Protein AF-A0A448UT52-F1 (afdb_monomer_lite)

InterPro domains:
  IPR000551 MerR-type HTH domain [PF13411] (2-45)
  IPR000551 MerR-type HTH domain [PS50937] (1-45)
  IPR009061 Putative DNA-binding domain superfamily [SSF46955] (3-49)
  IPR060509 Rv1828-like, C-terminal domain [PF28507] (78-192)

Sequence (196 aa):
MVHPKRTDTGYRKYSQTDIERLRYILTMQRDYYMPLKVIRQHLDDLEAGRAINSVPAPVSDEMLDQVLGSTNVAEGRTYSIRELEEYSGAPVELIRELIDFGLLDDEADAKYTEYDVLIARASAELMGHGIQPRHLRAFKSAADREISLVEIAVAPLASRRDAASQTQAQERADKIRKLCLQLHATLVESAMPTYN

Structure (mmCIF, N/CA/C/O backbone):
data_AF-A0A448UT52-F1
#
_entry.id   AF-A0A448UT52-F1
#
loop_
_atom_site.group_PDB
_atom_site.id
_atom_site.type_symbol
_atom_site.label_atom_id
_atom_site.label_alt_id
_atom_site.label_comp_id
_atom_site.label_asym_id
_atom_site.label_entity_id
_atom_site.label_seq_id
_atom_site.pdbx_PDB_ins_code
_atom_site.Cartn_x
_atom_site.Cartn_y
_atom_site.Cartn_z
_atom_site.occupancy
_atom_site.B_iso_or_equiv
_atom_site.auth_seq_id
_atom_site.auth_comp_id
_atom_site.auth_asym_id
_atom_site.auth_atom_id
_atom_site.pdbx_PDB_model_num
ATOM 1 N N . MET A 1 1 ? -3.157 13.928 -26.798 1.00 60.81 1 MET A N 1
ATOM 2 C CA . MET A 1 1 ? -4.623 14.180 -26.656 1.00 60.81 1 MET A CA 1
ATOM 3 C C . MET A 1 1 ? -5.262 14.132 -28.035 1.00 60.81 1 MET A C 1
ATOM 5 O O . MET A 1 1 ? -4.555 14.295 -29.018 1.00 60.81 1 MET A O 1
ATOM 9 N N . VAL A 1 2 ? -6.570 13.886 -28.127 1.00 75.56 2 VAL A N 1
ATOM 10 C CA . VAL A 1 2 ? -7.253 13.771 -29.426 1.00 75.56 2 VAL A CA 1
ATOM 11 C C . VAL A 1 2 ? -7.717 15.148 -29.898 1.00 75.56 2 VAL A C 1
ATOM 13 O O . VAL A 1 2 ? -8.422 15.846 -29.169 1.00 75.56 2 VAL A O 1
ATOM 16 N N . HIS A 1 3 ? -7.331 15.531 -31.115 1.00 74.31 3 HIS A N 1
ATOM 17 C CA . HIS A 1 3 ? -7.643 16.833 -31.709 1.00 74.31 3 HIS A CA 1
ATOM 18 C C . HIS A 1 3 ? -8.525 16.650 -32.959 1.00 74.31 3 HIS A C 1
ATOM 20 O O . HIS A 1 3 ? -8.017 16.686 -34.080 1.00 74.31 3 HIS A O 1
ATOM 26 N N . PRO A 1 4 ? -9.848 16.438 -32.799 1.00 81.00 4 PRO A N 1
ATOM 27 C CA . PRO A 1 4 ? -10.737 16.197 -33.932 1.00 81.00 4 PRO A CA 1
ATOM 28 C C . PRO A 1 4 ? -10.885 17.447 -34.807 1.00 81.00 4 PRO A C 1
ATOM 30 O O . PRO A 1 4 ? -11.000 18.568 -34.300 1.00 81.00 4 PRO A O 1
ATOM 33 N N . LYS A 1 5 ? -10.960 17.255 -36.130 1.00 78.19 5 LYS A N 1
ATOM 34 C CA . LYS A 1 5 ? -11.241 18.344 -37.081 1.00 78.19 5 LYS A CA 1
ATOM 35 C C . LYS A 1 5 ? -12.685 18.825 -36.923 1.00 78.19 5 LYS A C 1
ATOM 37 O O . LYS A 1 5 ? -13.574 18.041 -36.596 1.00 78.19 5 LYS A O 1
ATOM 42 N N . ARG A 1 6 ? -12.943 20.108 -37.180 1.00 81.00 6 ARG A N 1
ATOM 43 C CA . ARG A 1 6 ? -14.307 20.657 -37.230 1.00 81.00 6 ARG A CA 1
ATOM 44 C C . ARG A 1 6 ? -14.795 20.740 -38.674 1.00 81.00 6 ARG A C 1
ATOM 46 O O . ARG A 1 6 ? -14.015 21.033 -39.571 1.00 81.00 6 ARG A O 1
ATOM 53 N N . THR A 1 7 ? -16.072 20.443 -38.880 1.00 78.25 7 THR A N 1
ATOM 54 C CA . THR A 1 7 ? -16.780 20.717 -40.143 1.00 78.25 7 THR A CA 1
ATOM 55 C C . THR A 1 7 ? -17.167 22.195 -40.218 1.00 78.25 7 THR A C 1
ATOM 57 O O . THR A 1 7 ? -17.263 22.840 -39.173 1.00 78.25 7 THR A O 1
ATOM 60 N N . ASP A 1 8 ? -17.457 22.717 -41.413 1.00 69.50 8 ASP A N 1
ATOM 61 C CA . ASP A 1 8 ? -17.922 24.107 -41.604 1.00 69.50 8 ASP A CA 1
ATOM 62 C C . ASP A 1 8 ? -19.223 24.410 -40.830 1.00 69.50 8 ASP A C 1
ATOM 64 O O . ASP A 1 8 ? -19.503 25.546 -40.467 1.00 69.50 8 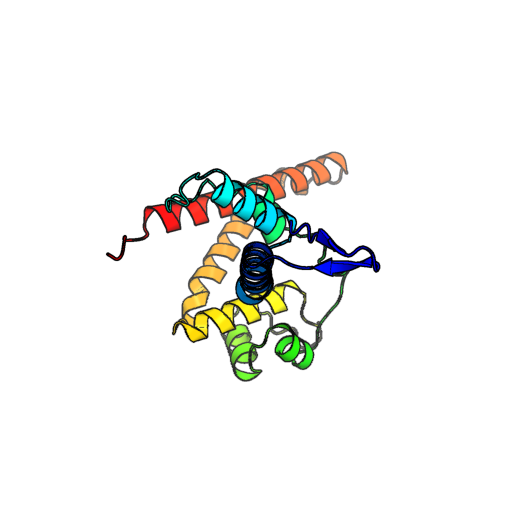ASP A O 1
ATOM 68 N N . THR A 1 9 ? -19.979 23.364 -40.483 1.00 70.88 9 THR A N 1
ATOM 69 C CA . THR A 1 9 ? -21.176 23.392 -39.625 1.00 70.88 9 THR A CA 1
ATOM 70 C C . THR A 1 9 ? -20.895 23.245 -38.119 1.00 70.88 9 THR A C 1
ATOM 72 O O . THR A 1 9 ? -21.822 23.172 -37.320 1.00 70.88 9 THR A O 1
ATOM 75 N N . GLY A 1 10 ? -19.629 23.160 -37.698 1.00 70.00 10 GLY A N 1
ATOM 76 C CA . GLY A 1 10 ? -19.211 23.162 -36.290 1.00 70.00 10 GLY A CA 1
ATOM 77 C C . GLY A 1 10 ? -19.103 21.796 -35.595 1.00 70.00 10 GLY A C 1
ATOM 78 O O . GLY A 1 10 ? -18.521 21.731 -34.507 1.00 70.00 10 GLY A O 1
ATOM 79 N N . TYR A 1 11 ? -19.571 20.699 -36.202 1.00 76.38 11 TYR A N 1
ATOM 80 C CA . TYR A 1 11 ? -19.471 19.343 -35.634 1.00 76.38 11 TYR A CA 1
ATOM 81 C C . TYR A 1 11 ? -18.027 18.817 -35.623 1.00 76.38 11 TYR A C 1
ATOM 83 O O . TYR A 1 11 ? -17.271 19.046 -36.572 1.00 76.38 11 TYR A O 1
ATOM 91 N N . ARG A 1 12 ? -17.659 18.081 -34.561 1.00 84.25 12 ARG A N 1
ATOM 92 C CA . ARG A 1 12 ? -16.367 17.380 -34.433 1.00 84.25 12 ARG A CA 1
ATOM 93 C C . ARG A 1 12 ? -16.374 16.117 -35.293 1.00 84.25 12 ARG A C 1
ATOM 95 O O . ARG A 1 12 ? -17.243 15.266 -35.133 1.00 84.25 12 ARG A O 1
ATOM 102 N N . LYS A 1 13 ? -15.388 15.987 -36.175 1.00 82.44 13 LYS A N 1
ATOM 103 C CA . LYS A 1 13 ? -15.158 14.822 -37.027 1.00 82.44 13 LYS A CA 1
ATOM 104 C C . LYS A 1 13 ? -13.882 14.127 -36.560 1.00 82.44 13 LYS A C 1
ATOM 106 O O . LYS A 1 13 ? -12.794 14.694 -36.656 1.00 82.44 13 LYS A O 1
ATOM 111 N N . TYR A 1 14 ? -14.040 12.919 -36.032 1.00 80.38 14 TYR A N 1
ATOM 112 C CA . TYR A 1 14 ? -12.938 12.075 -35.579 1.00 80.38 14 TYR A CA 1
ATOM 113 C C . TYR A 1 14 ? -12.397 11.263 -36.758 1.00 80.38 14 TYR A C 1
ATOM 115 O O . TYR A 1 14 ? -13.172 10.719 -37.546 1.00 80.38 14 TYR A O 1
ATOM 123 N N . SER A 1 15 ? -11.076 11.216 -36.903 1.00 84.31 15 SER A N 1
ATOM 124 C CA . SER A 1 15 ? -10.413 10.293 -37.826 1.00 84.31 15 SER A CA 1
ATOM 125 C C . SER A 1 15 ? -10.354 8.877 -37.240 1.00 84.31 15 SER A C 1
ATOM 127 O O . SER A 1 15 ? -10.592 8.676 -36.050 1.00 84.31 15 SER A O 1
ATOM 129 N N . GLN A 1 16 ? -10.007 7.885 -38.060 1.00 79.50 16 GLN A N 1
ATOM 130 C CA . GLN A 1 16 ? -9.845 6.505 -37.592 1.00 79.50 16 GLN A CA 1
ATOM 131 C C . GLN A 1 16 ? -8.778 6.399 -36.484 1.00 79.50 16 GLN A C 1
ATOM 133 O O . GLN A 1 16 ? -9.017 5.790 -35.444 1.00 79.50 16 GLN A O 1
ATOM 138 N N . THR A 1 17 ? -7.659 7.109 -36.644 1.00 80.44 17 THR A N 1
ATOM 139 C CA . THR A 1 17 ? -6.593 7.198 -35.636 1.00 80.44 17 THR A CA 1
ATOM 140 C C . THR A 1 17 ? -7.068 7.869 -34.342 1.00 80.44 17 THR A C 1
ATOM 142 O O . THR A 1 17 ? -6.655 7.485 -33.251 1.00 80.44 17 THR A O 1
ATOM 145 N N . ASP A 1 18 ? -7.970 8.853 -34.424 1.00 83.12 18 ASP A N 1
ATOM 146 C CA . ASP A 1 18 ? -8.555 9.485 -33.235 1.00 83.12 18 ASP A CA 1
ATOM 147 C C . ASP A 1 18 ? -9.440 8.514 -32.448 1.00 83.12 18 ASP A C 1
ATOM 149 O O . ASP A 1 18 ? -9.433 8.527 -31.217 1.00 83.12 18 ASP A O 1
ATOM 153 N N . ILE A 1 19 ? -10.190 7.662 -33.151 1.00 85.38 19 ILE A N 1
ATOM 154 C CA . ILE A 1 19 ? -11.041 6.634 -32.540 1.00 85.38 19 ILE A CA 1
ATOM 155 C C . ILE A 1 19 ? -10.181 5.570 -31.851 1.00 85.38 19 ILE A C 1
ATOM 157 O O . ILE A 1 19 ? -10.494 5.161 -30.734 1.00 85.38 19 ILE A O 1
ATOM 161 N N . GLU A 1 20 ? -9.087 5.145 -32.479 1.00 80.19 20 GLU A N 1
ATOM 162 C CA . GLU A 1 20 ? -8.139 4.187 -31.897 1.00 80.19 20 GLU A CA 1
ATOM 163 C C . GLU A 1 20 ? -7.469 4.750 -30.639 1.00 80.19 20 GLU A C 1
ATOM 165 O O . GLU A 1 20 ? -7.478 4.095 -29.595 1.00 80.19 20 GLU A O 1
ATOM 170 N N . ARG A 1 21 ? -7.011 6.010 -30.683 1.00 84.44 21 ARG A N 1
ATOM 171 C CA . ARG A 1 21 ? -6.500 6.716 -29.497 1.00 84.44 21 ARG A CA 1
ATOM 172 C C . ARG A 1 21 ? -7.553 6.819 -28.393 1.00 84.44 21 ARG A C 1
ATOM 174 O O . ARG A 1 21 ? -7.226 6.592 -27.234 1.00 84.44 21 ARG A O 1
ATOM 181 N N . LEU A 1 22 ? -8.811 7.134 -28.718 1.00 87.56 22 LEU A N 1
ATOM 182 C CA . LEU A 1 22 ? -9.894 7.194 -27.725 1.00 87.56 22 LEU A CA 1
ATOM 183 C C . LEU A 1 22 ? -10.164 5.833 -27.081 1.00 87.56 22 LEU A C 1
ATOM 185 O O . LEU A 1 22 ? -10.319 5.774 -25.865 1.00 87.56 22 LEU A O 1
ATOM 189 N N . ARG A 1 23 ? -10.192 4.744 -27.858 1.00 83.75 23 ARG A N 1
ATOM 190 C CA . ARG A 1 23 ? -10.351 3.391 -27.301 1.00 83.75 23 ARG A CA 1
ATOM 191 C C . ARG A 1 23 ? -9.205 3.040 -26.362 1.00 83.75 23 ARG A C 1
ATOM 193 O O . ARG A 1 23 ? -9.464 2.525 -25.279 1.00 83.75 23 ARG A O 1
ATOM 200 N N . TYR A 1 24 ? -7.970 3.363 -26.742 1.00 77.50 24 TYR A N 1
ATOM 201 C CA . TYR A 1 24 ? -6.803 3.150 -25.891 1.00 77.50 24 TYR A CA 1
ATOM 202 C C . TYR A 1 24 ? -6.897 3.950 -24.586 1.00 77.50 24 TYR A C 1
ATOM 204 O O . TYR A 1 24 ? -6.780 3.371 -23.511 1.00 77.50 24 TYR A O 1
ATOM 212 N N . ILE A 1 25 ? -7.204 5.253 -24.663 1.00 78.75 25 ILE A N 1
ATOM 213 C CA . ILE A 1 25 ? -7.382 6.114 -23.483 1.00 78.75 25 ILE A CA 1
ATOM 214 C C . ILE A 1 25 ? -8.453 5.537 -22.556 1.00 78.75 25 ILE A C 1
ATOM 216 O O . ILE A 1 25 ? -8.202 5.364 -21.370 1.00 78.75 25 ILE A O 1
ATOM 220 N N . LEU A 1 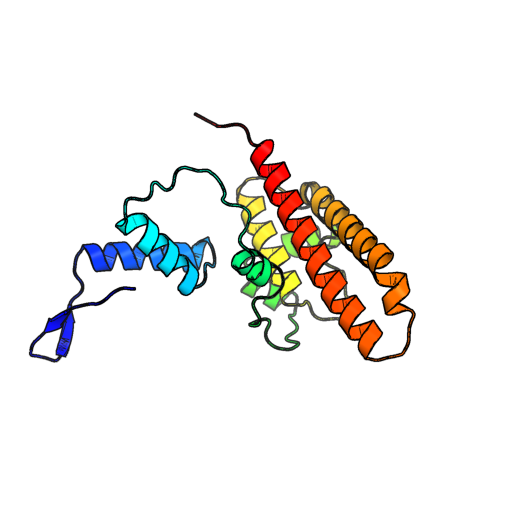26 ? -9.627 5.199 -23.091 1.00 81.75 26 LEU A N 1
ATOM 221 C CA . LEU A 1 26 ? -10.734 4.679 -22.289 1.00 81.75 26 LEU A CA 1
ATOM 222 C C . LEU A 1 26 ? -10.411 3.320 -21.658 1.00 81.75 26 LEU A C 1
ATOM 224 O O . LEU A 1 26 ? -10.828 3.074 -20.534 1.00 81.75 26 LEU A O 1
ATOM 228 N N . THR A 1 27 ? -9.638 2.471 -22.338 1.00 68.38 27 THR A N 1
ATOM 229 C CA . THR A 1 27 ? -9.158 1.192 -21.789 1.00 68.38 27 THR A CA 1
ATOM 230 C C . THR A 1 27 ? -8.177 1.437 -20.643 1.00 68.38 27 THR A C 1
ATOM 232 O O . THR A 1 27 ? -8.359 0.906 -19.557 1.00 68.38 27 THR A O 1
ATOM 235 N N . MET A 1 28 ? -7.193 2.322 -20.829 1.00 60.78 28 MET A N 1
ATOM 236 C CA . MET A 1 28 ? -6.226 2.680 -19.781 1.00 60.78 28 MET A CA 1
ATOM 237 C C . MET A 1 28 ? -6.881 3.352 -18.566 1.00 60.78 28 MET A C 1
ATOM 239 O O . MET A 1 28 ? -6.452 3.146 -17.436 1.00 60.78 28 MET A O 1
ATOM 243 N N . GLN A 1 29 ? -7.937 4.141 -18.770 1.00 66.38 29 GLN A N 1
ATOM 244 C CA . GLN A 1 29 ? -8.690 4.743 -17.667 1.00 66.38 29 GLN A CA 1
ATOM 245 C C . GLN A 1 29 ? -9.596 3.744 -16.945 1.00 66.38 29 GLN A C 1
ATOM 247 O O . GLN A 1 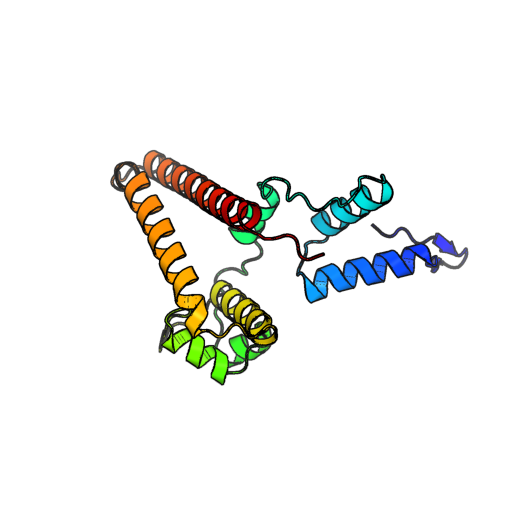29 ? -9.774 3.868 -15.739 1.00 66.38 29 GLN A O 1
ATOM 252 N N . ARG A 1 30 ? -10.197 2.796 -17.671 1.00 54.03 30 ARG A N 1
ATOM 253 C CA . ARG A 1 30 ? -11.150 1.828 -17.113 1.00 54.03 30 ARG A CA 1
ATOM 254 C C . ARG A 1 30 ? -10.452 0.657 -16.429 1.00 54.03 30 ARG A C 1
ATOM 256 O O . ARG A 1 30 ? -10.875 0.271 -15.351 1.00 54.03 30 ARG A O 1
ATOM 263 N N . ASP A 1 31 ? -9.411 0.127 -17.062 1.00 51.00 31 ASP A N 1
ATOM 264 C CA . ASP A 1 31 ? -8.786 -1.142 -16.676 1.00 51.00 31 ASP A CA 1
ATOM 265 C C . ASP A 1 31 ? -7.489 -0.920 -15.880 1.00 51.00 31 ASP A C 1
ATOM 267 O O . ASP A 1 31 ? -7.051 -1.805 -15.160 1.00 51.00 31 ASP A O 1
ATOM 271 N N . TYR A 1 32 ? -6.878 0.266 -15.991 1.00 49.34 32 TYR A N 1
ATOM 272 C CA . TYR A 1 32 ? -5.603 0.593 -15.335 1.00 49.34 32 TYR A CA 1
ATOM 273 C C . TYR A 1 32 ? -5.659 1.887 -14.512 1.00 49.34 32 TYR A C 1
ATOM 275 O O . TYR A 1 32 ? -4.636 2.327 -13.990 1.00 49.34 32 TYR A O 1
ATOM 283 N N . TYR A 1 33 ? -6.835 2.527 -14.426 1.00 47.03 33 TYR A N 1
ATOM 284 C CA . TYR A 1 33 ? -7.094 3.762 -13.669 1.00 47.03 33 TYR A CA 1
ATOM 285 C C . TYR A 1 33 ? -6.056 4.875 -13.885 1.00 47.03 33 TYR A C 1
ATOM 287 O O . TYR A 1 33 ? -5.793 5.704 -13.013 1.00 47.03 33 TYR A O 1
ATOM 295 N N . MET A 1 34 ? -5.477 4.920 -15.087 1.00 48.41 34 MET A N 1
ATOM 296 C CA . MET A 1 34 ? -4.354 5.792 -15.392 1.00 48.41 34 MET A CA 1
ATOM 297 C C . MET A 1 34 ? -4.824 7.253 -15.567 1.00 48.41 34 MET A C 1
ATOM 299 O O . MET A 1 34 ? -5.747 7.521 -16.348 1.00 48.41 34 MET A O 1
ATOM 303 N N . PRO A 1 35 ? -4.192 8.246 -14.909 1.00 64.56 35 PRO A N 1
ATOM 304 C CA . PRO A 1 35 ? -4.532 9.651 -15.114 1.00 64.56 35 PRO A CA 1
ATOM 305 C C . PRO A 1 35 ? -4.275 10.107 -16.555 1.00 64.56 35 PRO A C 1
ATOM 307 O O . PRO A 1 35 ? -3.287 9.727 -17.187 1.00 64.56 35 PRO A O 1
ATOM 310 N N . LEU A 1 36 ? -5.108 11.019 -17.069 1.00 65.56 36 LEU A N 1
ATOM 311 C CA . LEU A 1 36 ? -5.014 11.525 -18.451 1.00 65.56 36 LEU A CA 1
ATOM 312 C C . LEU A 1 36 ? -3.645 12.132 -18.809 1.00 65.56 36 LEU A C 1
ATOM 314 O O . LEU A 1 36 ? -3.293 12.177 -19.988 1.00 65.56 36 LEU A O 1
ATOM 318 N N . LYS A 1 37 ? -2.878 12.613 -17.820 1.00 58.06 37 LYS A N 1
ATOM 319 C CA . LYS A 1 37 ? -1.507 13.115 -18.011 1.00 58.06 37 LYS A CA 1
ATOM 320 C C . LYS A 1 37 ? -0.536 11.981 -18.371 1.00 58.06 37 LYS A C 1
ATOM 322 O O . LYS A 1 37 ? 0.267 12.151 -19.279 1.00 58.06 37 LYS A O 1
ATOM 327 N N . VAL A 1 38 ? -0.657 10.827 -17.718 1.00 57.59 38 VAL A N 1
ATOM 328 C CA . VAL A 1 38 ? 0.202 9.653 -17.939 1.00 57.59 38 VAL A CA 1
ATOM 329 C C . VAL A 1 38 ? -0.184 8.944 -19.235 1.00 57.59 38 VAL A C 1
ATOM 331 O O . VAL A 1 38 ? 0.687 8.629 -20.038 1.00 57.59 38 VAL A O 1
ATOM 334 N N . ILE A 1 39 ? -1.486 8.819 -19.520 1.00 65.94 39 ILE A N 1
ATOM 335 C CA . ILE A 1 39 ? -1.956 8.284 -20.809 1.00 65.94 39 ILE A CA 1
ATOM 336 C C . ILE A 1 39 ? -1.449 9.148 -21.968 1.00 65.94 39 ILE A C 1
ATOM 338 O O . ILE A 1 39 ? -1.087 8.632 -23.023 1.00 65.94 39 ILE A O 1
ATOM 342 N N . ARG A 1 40 ? -1.404 10.473 -21.779 1.00 72.44 40 ARG A N 1
ATOM 343 C CA . ARG A 1 40 ? -0.837 11.398 -22.765 1.00 72.44 40 ARG A CA 1
ATOM 344 C C . ARG A 1 40 ? 0.649 11.126 -22.991 1.00 72.44 40 ARG A C 1
ATOM 346 O O . ARG A 1 40 ? 1.023 10.966 -24.140 1.00 72.44 40 ARG A O 1
ATOM 353 N N . GLN A 1 41 ? 1.441 11.000 -21.927 1.00 68.38 41 GLN A N 1
ATOM 354 C CA . GLN A 1 41 ? 2.864 10.668 -22.033 1.00 68.38 41 GLN A CA 1
ATOM 355 C C . GLN A 1 41 ? 3.084 9.319 -22.743 1.00 68.38 41 GLN A C 1
ATOM 357 O O . GLN A 1 41 ? 3.877 9.245 -23.672 1.00 68.38 41 GLN A O 1
ATOM 362 N N . HIS A 1 42 ? 2.299 8.292 -22.399 1.00 67.44 42 HIS A N 1
ATOM 363 C CA . HIS A 1 42 ? 2.323 6.984 -23.066 1.00 67.44 42 HIS A CA 1
ATOM 364 C C . HIS A 1 42 ? 2.023 7.072 -24.568 1.00 67.44 42 HIS A C 1
ATOM 366 O O . HIS A 1 42 ? 2.668 6.407 -25.376 1.00 67.44 42 HIS A O 1
ATOM 372 N N . LEU A 1 43 ? 1.033 7.884 -24.949 1.00 74.25 43 LEU A N 1
ATOM 373 C CA . LEU A 1 43 ? 0.701 8.125 -26.353 1.00 74.25 43 LEU A CA 1
ATOM 374 C C . LEU A 1 43 ? 1.820 8.887 -27.074 1.00 74.25 43 LEU A C 1
ATOM 376 O O . LEU A 1 43 ? 2.142 8.547 -28.208 1.00 74.25 43 LEU A O 1
ATOM 380 N N . ASP A 1 44 ? 2.437 9.866 -26.413 1.00 75.94 44 ASP A N 1
ATOM 381 C CA . ASP A 1 44 ? 3.548 10.646 -26.967 1.00 75.94 44 ASP A CA 1
ATOM 382 C C . ASP A 1 44 ? 4.814 9.774 -27.146 1.00 75.94 44 ASP A C 1
ATOM 384 O O . ASP A 1 44 ? 5.578 9.962 -28.095 1.00 75.94 44 ASP A O 1
ATOM 388 N N . ASP A 1 45 ? 5.025 8.785 -26.272 1.00 66.25 45 ASP A N 1
ATOM 389 C CA . ASP A 1 45 ? 6.106 7.795 -26.367 1.00 66.25 45 ASP A CA 1
ATOM 390 C C . ASP A 1 45 ? 5.878 6.781 -27.501 1.00 66.25 45 ASP A C 1
ATOM 392 O O . ASP A 1 45 ? 6.798 6.526 -28.285 1.00 66.25 45 ASP A O 1
ATOM 396 N N . LEU A 1 46 ? 4.642 6.288 -27.653 1.00 68.25 46 LEU A N 1
ATOM 397 C CA . LEU A 1 46 ? 4.208 5.439 -28.772 1.00 68.25 46 LEU A CA 1
ATOM 398 C C . LEU A 1 46 ? 4.376 6.134 -30.128 1.00 68.25 46 LEU A C 1
ATOM 400 O O . LEU A 1 46 ? 4.883 5.540 -31.079 1.00 68.25 46 LEU A O 1
ATOM 404 N N . GLU A 1 47 ? 3.961 7.398 -30.222 1.00 70.12 47 GLU A N 1
ATOM 405 C CA . GLU A 1 47 ? 4.040 8.190 -31.455 1.00 70.12 47 GLU A CA 1
ATOM 406 C C . GLU A 1 47 ? 5.476 8.554 -31.836 1.00 70.12 47 GLU A C 1
ATOM 408 O O . GLU A 1 47 ? 5.795 8.655 -33.021 1.00 70.12 47 GLU A O 1
ATOM 413 N N . ALA A 1 48 ? 6.363 8.703 -30.852 1.00 72.38 48 ALA A N 1
ATOM 414 C CA . ALA A 1 48 ? 7.779 8.967 -31.081 1.00 72.38 48 ALA A CA 1
ATOM 415 C C . ALA A 1 48 ? 8.581 7.721 -31.500 1.00 72.38 48 ALA A C 1
ATOM 417 O O . ALA A 1 48 ? 9.797 7.818 -31.675 1.00 72.38 48 ALA A O 1
ATOM 418 N N . GLY A 1 49 ? 7.940 6.552 -31.627 1.00 56.16 49 GLY A N 1
ATOM 419 C CA . GLY A 1 49 ? 8.618 5.298 -31.960 1.00 56.16 49 GLY A CA 1
ATOM 420 C C . GLY A 1 49 ? 9.631 4.860 -30.900 1.00 56.16 49 GLY A C 1
ATOM 421 O O . GLY A 1 49 ? 10.489 4.021 -31.181 1.00 56.16 49 GLY A O 1
ATOM 422 N N . ARG A 1 50 ? 9.551 5.418 -29.681 1.00 52.16 50 ARG A N 1
ATOM 423 C CA . ARG A 1 50 ? 10.278 4.886 -28.531 1.00 52.16 50 ARG A CA 1
ATOM 424 C C . ARG A 1 50 ? 9.637 3.541 -28.239 1.00 52.16 50 ARG A C 1
ATOM 426 O O . ARG A 1 50 ? 8.467 3.476 -27.874 1.00 52.16 50 ARG A O 1
ATOM 433 N N . ALA A 1 51 ? 10.378 2.467 -28.487 1.00 41.84 51 ALA A N 1
ATOM 434 C CA . ALA A 1 51 ? 9.888 1.136 -28.202 1.00 41.84 51 ALA A CA 1
ATOM 435 C C . ALA A 1 51 ? 9.424 1.094 -26.740 1.00 41.84 51 ALA A C 1
ATOM 437 O O . ALA A 1 51 ? 10.211 1.401 -25.840 1.00 41.84 51 ALA A O 1
ATOM 438 N N . ILE A 1 52 ? 8.174 0.681 -26.508 1.00 43.22 52 ILE A N 1
ATOM 439 C CA . ILE A 1 52 ? 7.732 0.153 -25.213 1.00 43.22 52 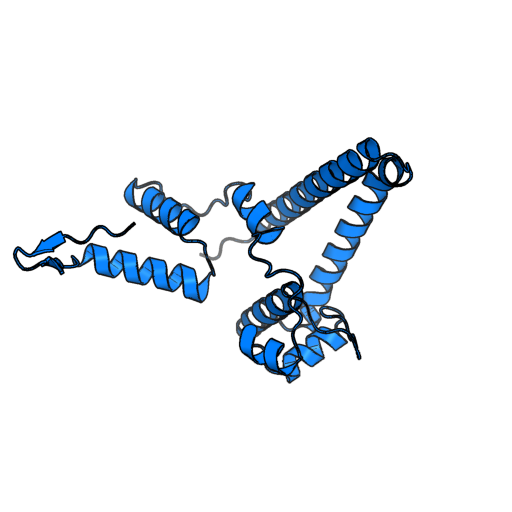ILE A CA 1
ATOM 440 C C . ILE A 1 52 ? 8.417 -1.211 -25.048 1.00 43.22 52 ILE A C 1
ATOM 442 O O . ILE A 1 52 ? 7.788 -2.262 -24.996 1.00 43.22 52 ILE A O 1
ATOM 446 N N . ASN A 1 53 ? 9.746 -1.213 -25.077 1.00 35.88 53 ASN A N 1
ATOM 447 C CA . ASN A 1 53 ? 10.530 -2.344 -24.652 1.00 35.88 53 ASN A CA 1
ATOM 448 C C . ASN A 1 53 ? 10.451 -2.292 -23.135 1.00 35.88 53 ASN A C 1
ATOM 450 O O . ASN A 1 53 ? 11.103 -1.456 -22.518 1.00 35.88 53 ASN A O 1
ATOM 454 N N . SER A 1 54 ? 9.545 -3.115 -22.612 1.00 37.88 54 SER A N 1
ATOM 455 C CA . SER A 1 54 ? 9.549 -3.834 -21.332 1.00 37.88 54 SER A CA 1
ATOM 456 C C . SER A 1 54 ? 10.864 -3.793 -20.540 1.00 37.88 54 SER A C 1
ATOM 458 O O . SER A 1 54 ? 11.522 -4.803 -20.314 1.00 37.88 54 SER A O 1
ATOM 460 N N . VAL A 1 55 ? 11.237 -2.599 -20.116 1.00 29.17 55 VAL A N 1
ATOM 461 C CA . VAL A 1 55 ? 12.150 -2.315 -19.024 1.00 29.17 55 VAL A CA 1
ATOM 462 C C . VAL A 1 55 ? 11.343 -1.353 -18.177 1.00 29.17 55 VAL A C 1
ATOM 464 O O . VAL A 1 55 ? 11.024 -0.266 -18.675 1.00 29.17 55 VAL A O 1
ATOM 467 N N . PRO A 1 56 ? 10.955 -1.687 -16.938 1.00 35.34 56 PRO A N 1
ATOM 468 C CA . PRO A 1 56 ? 10.401 -0.666 -16.086 1.00 35.34 56 PRO A CA 1
ATOM 469 C C . PRO A 1 56 ? 11.532 0.315 -15.852 1.00 35.34 56 PRO A C 1
ATOM 471 O O . PRO A 1 56 ? 12.558 0.008 -15.237 1.00 35.34 56 PRO A O 1
ATOM 474 N N . ALA A 1 57 ? 11.348 1.516 -16.384 1.00 41.22 57 ALA A N 1
ATOM 475 C CA . ALA A 1 57 ? 12.010 2.664 -15.817 1.00 41.22 57 ALA A CA 1
ATOM 476 C C . ALA A 1 57 ? 11.766 2.626 -14.296 1.00 41.22 57 ALA A C 1
ATOM 478 O O . ALA A 1 57 ? 10.686 2.189 -13.874 1.00 41.22 57 ALA A O 1
ATOM 479 N N . PRO A 1 58 ? 12.743 3.049 -13.470 1.00 44.22 58 PRO A N 1
ATOM 480 C CA . PRO A 1 58 ? 12.517 3.197 -12.038 1.00 44.22 58 PRO A CA 1
ATOM 481 C C . PRO A 1 58 ? 11.178 3.901 -11.847 1.00 44.22 58 PRO A C 1
ATOM 483 O O . PRO A 1 58 ? 10.947 4.926 -12.495 1.00 44.22 58 PRO A O 1
ATOM 486 N N . VAL A 1 59 ? 10.295 3.294 -11.043 1.00 52.88 59 VAL A N 1
ATOM 487 C CA . VAL A 1 59 ? 8.966 3.835 -10.737 1.00 52.88 59 VAL A CA 1
ATOM 488 C C . VAL A 1 59 ? 9.107 5.343 -10.545 1.00 52.88 59 VAL A C 1
ATOM 490 O O . VAL A 1 59 ? 9.890 5.800 -9.710 1.00 52.88 59 VAL A O 1
ATOM 493 N N . SER A 1 60 ? 8.490 6.119 -11.436 1.00 57.09 60 SER A N 1
ATOM 494 C CA . SER A 1 60 ? 8.755 7.554 -11.480 1.00 57.09 60 SER A CA 1
ATOM 495 C C . SER A 1 60 ? 8.214 8.198 -10.210 1.00 57.09 60 SER A C 1
ATOM 497 O O . SER A 1 60 ? 7.207 7.747 -9.665 1.00 57.09 60 SER A O 1
ATOM 499 N N . ASP A 1 61 ? 8.861 9.265 -9.738 1.00 50.38 61 ASP A N 1
ATOM 500 C CA . ASP A 1 61 ? 8.419 9.966 -8.526 1.00 50.38 61 ASP A CA 1
ATOM 501 C C . ASP A 1 61 ? 6.959 10.445 -8.664 1.00 50.38 61 ASP A C 1
ATOM 503 O O . ASP A 1 61 ? 6.200 10.399 -7.708 1.00 50.38 61 ASP A O 1
ATOM 507 N N . GLU A 1 62 ? 6.516 10.760 -9.891 1.00 53.81 62 GLU A N 1
ATOM 508 C CA . GLU A 1 62 ? 5.111 11.065 -10.202 1.00 53.81 62 GLU A CA 1
ATOM 509 C C . GLU A 1 62 ? 4.159 9.865 -10.025 1.00 53.81 62 GLU A C 1
ATOM 511 O O . GLU A 1 62 ? 2.996 10.057 -9.670 1.00 53.81 62 GLU A O 1
ATOM 516 N N . MET A 1 63 ? 4.615 8.640 -10.301 1.00 54.56 63 MET A N 1
ATOM 517 C CA . MET A 1 63 ? 3.828 7.411 -10.148 1.00 54.56 63 MET A CA 1
ATOM 518 C C . MET A 1 63 ? 3.785 6.966 -8.683 1.00 54.56 63 MET A C 1
ATOM 520 O O . MET A 1 63 ? 2.732 6.566 -8.194 1.00 54.56 63 MET A O 1
ATOM 524 N N . LEU A 1 64 ? 4.898 7.117 -7.960 1.00 59.00 64 LEU A N 1
ATOM 525 C CA . LEU A 1 64 ? 4.933 6.957 -6.507 1.00 59.00 64 LEU A CA 1
ATOM 526 C C . LEU A 1 64 ? 4.059 7.985 -5.809 1.00 59.00 64 LEU A C 1
ATOM 528 O O . LEU A 1 64 ? 3.289 7.603 -4.942 1.00 59.00 64 LEU A O 1
ATOM 532 N N . ASP A 1 65 ? 4.132 9.258 -6.194 1.00 58.00 65 ASP A N 1
ATOM 533 C CA . ASP A 1 65 ? 3.270 10.294 -5.631 1.00 58.00 65 ASP A CA 1
ATOM 534 C C . ASP A 1 65 ? 1.798 10.006 -5.900 1.00 58.00 65 ASP A C 1
ATOM 536 O O . ASP A 1 65 ? 0.981 10.322 -5.057 1.00 58.00 65 ASP A O 1
ATOM 540 N N . GLN A 1 66 ? 1.431 9.342 -6.997 1.00 53.88 66 GLN A N 1
ATOM 541 C CA . GLN A 1 66 ? 0.046 8.920 -7.233 1.00 53.88 66 GLN A CA 1
ATOM 542 C C . GLN A 1 66 ? -0.378 7.744 -6.345 1.00 53.88 66 GLN A C 1
ATOM 544 O O . GLN A 1 66 ? -1.453 7.797 -5.757 1.00 53.88 66 GLN A O 1
ATOM 549 N N . VAL A 1 67 ? 0.468 6.720 -6.195 1.00 55.19 67 VAL A N 1
ATOM 550 C CA . VAL A 1 67 ? 0.208 5.576 -5.296 1.00 55.19 67 VAL A CA 1
ATOM 551 C C . VAL A 1 67 ? 0.185 6.011 -3.825 1.00 55.19 67 VAL A C 1
ATOM 553 O O . VAL A 1 67 ? -0.591 5.493 -3.029 1.00 55.19 67 VAL A O 1
ATOM 556 N N . LEU A 1 68 ? 1.025 6.981 -3.466 1.00 57.34 68 LEU A N 1
ATOM 557 C CA . LEU A 1 68 ? 1.194 7.497 -2.110 1.00 57.34 68 LEU A CA 1
ATOM 558 C C . LEU A 1 68 ? 0.334 8.725 -1.798 1.00 57.34 68 LEU A C 1
ATOM 560 O O . LEU A 1 68 ? 0.354 9.201 -0.663 1.00 57.34 68 LEU A O 1
ATOM 564 N N . GLY A 1 69 ? -0.353 9.283 -2.793 1.00 51.34 69 GLY A N 1
ATOM 565 C CA . GLY A 1 69 ? -0.948 10.608 -2.678 1.00 51.34 69 GLY A CA 1
ATOM 566 C C . GLY A 1 69 ? -1.373 11.230 -4.005 1.00 51.34 69 GLY A C 1
ATOM 567 O O . GLY A 1 69 ? -1.051 12.391 -4.272 1.00 51.34 69 GLY A O 1
ATOM 568 N N . SER A 1 70 ? -2.157 10.529 -4.833 1.00 41.91 70 SER A N 1
ATOM 569 C CA . SER A 1 70 ? -3.109 11.272 -5.650 1.00 41.91 70 SER A CA 1
ATOM 570 C C . SER A 1 70 ? -4.051 11.963 -4.672 1.00 41.91 70 SER A C 1
ATOM 572 O O . SER A 1 70 ? -4.958 11.355 -4.115 1.00 41.91 70 SER A O 1
ATOM 574 N N . THR A 1 71 ? -3.791 13.245 -4.451 1.00 41.47 71 THR A N 1
ATOM 575 C CA . THR A 1 71 ? -4.597 14.250 -3.751 1.00 41.47 71 THR A CA 1
ATOM 576 C C . THR A 1 71 ? -5.930 14.494 -4.474 1.00 41.47 71 THR A C 1
ATOM 578 O O . THR A 1 71 ? -6.320 15.615 -4.764 1.00 41.47 71 THR A O 1
ATOM 581 N N . ASN A 1 72 ? -6.625 13.404 -4.788 1.00 41.06 72 ASN A N 1
ATOM 582 C CA . ASN A 1 72 ? -8.067 13.313 -4.934 1.00 41.06 72 ASN A CA 1
ATOM 583 C C . ASN A 1 72 ? -8.612 12.279 -3.937 1.00 41.06 72 ASN A C 1
ATOM 585 O O . ASN A 1 72 ? -9.705 11.774 -4.167 1.00 41.06 72 ASN A O 1
ATOM 589 N N . VAL A 1 73 ? -7.876 11.969 -2.854 1.00 46.72 73 VAL A N 1
ATOM 590 C CA . VAL A 1 73 ? -8.505 11.345 -1.690 1.00 46.72 73 VAL A CA 1
ATOM 591 C C . VAL A 1 73 ? -9.557 12.340 -1.232 1.00 46.72 73 VAL A C 1
ATOM 593 O O . VAL A 1 73 ? -9.210 13.410 -0.725 1.00 46.72 73 VAL A O 1
ATOM 596 N N . ALA A 1 74 ? -10.820 12.065 -1.538 1.00 44.72 74 ALA A N 1
ATOM 597 C CA . ALA A 1 74 ? -11.908 12.961 -1.198 1.00 44.72 74 ALA A CA 1
ATOM 598 C C . ALA A 1 74 ? -11.876 13.131 0.323 1.00 44.72 74 ALA A C 1
ATOM 600 O O . ALA A 1 74 ? -12.046 12.153 1.049 1.00 44.72 74 ALA A O 1
ATOM 601 N N . GLU A 1 75 ? -11.578 14.351 0.781 1.00 50.00 75 GLU A N 1
ATOM 602 C CA . GLU A 1 75 ? -11.427 14.727 2.189 1.00 50.00 75 GLU A CA 1
ATOM 603 C C . GLU A 1 75 ? -12.339 13.901 3.103 1.00 50.00 75 GLU A C 1
ATOM 605 O O . GLU A 1 75 ? -13.558 14.058 3.073 1.00 50.00 75 GLU A O 1
ATOM 610 N N . GLY A 1 76 ? -11.752 12.998 3.895 1.00 63.84 76 GLY A N 1
ATOM 611 C CA . GLY A 1 76 ? -12.438 12.306 4.987 1.00 63.84 76 GLY A CA 1
ATOM 612 C C . GLY A 1 76 ? -13.737 11.587 4.612 1.00 63.84 76 GLY A C 1
ATOM 613 O O . GLY A 1 76 ? -14.562 11.355 5.503 1.00 63.84 76 GLY A O 1
ATOM 614 N N . ARG A 1 77 ? -13.966 11.245 3.331 1.00 76.50 77 ARG A N 1
ATOM 615 C CA . ARG A 1 77 ? -15.127 10.427 2.986 1.00 76.50 77 ARG A CA 1
ATOM 616 C C . ARG A 1 77 ? -14.897 9.043 3.547 1.00 76.50 77 ARG A C 1
ATOM 618 O O . ARG A 1 77 ? -13.846 8.433 3.383 1.00 76.50 77 ARG A O 1
ATOM 625 N N . THR A 1 78 ? -15.938 8.569 4.193 1.00 85.38 78 THR A N 1
ATOM 626 C CA . THR A 1 78 ? -15.950 7.266 4.799 1.00 85.38 78 THR A CA 1
ATOM 627 C C . THR A 1 78 ? -17.089 6.441 4.209 1.00 85.38 78 THR A C 1
ATOM 629 O O . THR A 1 78 ? -18.152 6.983 3.891 1.00 85.38 78 THR A O 1
ATOM 632 N N . TYR A 1 79 ? -16.848 5.150 4.023 1.00 85.50 79 TYR A N 1
ATOM 633 C CA . TYR A 1 79 ? -17.673 4.232 3.252 1.00 85.50 79 TYR A CA 1
ATOM 634 C C . TYR A 1 79 ? -18.265 3.158 4.168 1.00 85.50 79 TYR A C 1
ATOM 636 O O . TYR A 1 79 ? -17.612 2.634 5.067 1.00 85.50 79 TYR A O 1
ATOM 644 N N . SER A 1 80 ? -19.531 2.821 3.951 1.00 88.94 80 SER A N 1
ATOM 645 C CA . SER A 1 80 ? -20.141 1.613 4.516 1.00 88.94 80 SER A CA 1
ATOM 646 C C . SER A 1 80 ? -19.686 0.357 3.765 1.00 88.94 80 SER A C 1
ATOM 648 O O . SER A 1 80 ? -19.206 0.450 2.641 1.00 88.94 80 SER A O 1
ATOM 650 N N . ILE A 1 81 ? -19.914 -0.837 4.324 1.00 88.38 81 ILE A N 1
ATOM 651 C CA . ILE A 1 81 ? -19.595 -2.104 3.634 1.00 88.38 81 ILE A CA 1
ATOM 652 C C . ILE A 1 81 ? -20.302 -2.244 2.274 1.00 88.38 81 ILE A C 1
ATOM 654 O O . ILE A 1 81 ? -19.736 -2.788 1.334 1.00 88.38 81 ILE A O 1
ATOM 658 N N . ARG A 1 82 ? -21.525 -1.704 2.154 1.00 87.81 82 ARG A N 1
ATOM 659 C CA . ARG A 1 82 ? -22.290 -1.689 0.895 1.00 87.81 82 ARG A CA 1
ATOM 660 C C . ARG A 1 82 ? -21.679 -0.739 -0.127 1.00 87.81 82 ARG A C 1
ATOM 662 O O . ARG A 1 82 ? -21.595 -1.073 -1.299 1.00 87.81 82 ARG A O 1
ATOM 669 N N . GLU A 1 83 ? -21.247 0.438 0.319 1.00 87.94 83 GLU A N 1
ATOM 670 C CA . GLU A 1 83 ? -20.516 1.360 -0.552 1.00 87.94 83 GLU A CA 1
ATOM 671 C C . GLU A 1 83 ? -19.156 0.774 -0.937 1.00 87.94 83 GLU A C 1
ATOM 673 O O . GLU A 1 83 ? -18.721 0.949 -2.067 1.00 87.94 83 GLU A O 1
ATOM 678 N N . LEU A 1 84 ? -18.492 0.045 -0.039 1.00 87.50 84 LEU A N 1
ATOM 679 C CA . LEU A 1 84 ? -17.225 -0.600 -0.352 1.00 87.50 84 LEU A CA 1
ATOM 680 C C . LEU A 1 84 ? -17.405 -1.652 -1.448 1.00 87.50 84 LEU A C 1
ATOM 682 O O . LEU A 1 84 ? -16.630 -1.646 -2.397 1.00 87.50 84 LEU A O 1
ATOM 686 N N . GLU A 1 85 ? -18.454 -2.474 -1.389 1.00 89.25 85 GLU A N 1
ATOM 687 C CA . GLU A 1 85 ? -18.838 -3.376 -2.485 1.00 89.25 85 GLU A CA 1
ATOM 688 C C . GLU A 1 85 ? -19.102 -2.606 -3.791 1.00 89.25 85 GLU A C 1
ATOM 690 O O . GLU A 1 85 ? -18.521 -2.931 -4.826 1.00 89.25 85 GLU A O 1
ATOM 695 N N . GLU A 1 86 ? -19.915 -1.546 -3.745 1.00 85.38 86 GLU A N 1
ATOM 696 C CA . GLU A 1 86 ? -20.277 -0.749 -4.925 1.00 85.38 86 GLU A CA 1
ATOM 697 C C . GLU A 1 86 ? -19.061 -0.082 -5.589 1.00 85.38 86 GLU A C 1
ATOM 699 O O . GLU A 1 86 ? -18.901 -0.138 -6.809 1.00 85.38 86 GLU A O 1
ATOM 704 N N . TYR A 1 87 ? -18.187 0.546 -4.799 1.00 83.50 87 TYR A N 1
ATOM 705 C CA . TYR A 1 87 ? -17.041 1.288 -5.317 1.00 83.50 87 TYR A CA 1
ATOM 706 C C . TYR A 1 87 ? -15.853 0.387 -5.648 1.00 83.50 87 TYR A C 1
ATOM 708 O O . TYR A 1 87 ? -15.130 0.681 -6.600 1.00 83.50 87 TYR A O 1
ATOM 716 N N . SER A 1 88 ? -15.615 -0.691 -4.901 1.00 85.06 88 SER A N 1
ATOM 717 C CA . SER A 1 88 ? -14.491 -1.594 -5.179 1.00 85.06 88 SER A CA 1
ATOM 718 C C . SER A 1 88 ? -14.824 -2.658 -6.226 1.00 85.06 88 SER A C 1
ATOM 720 O O . SER A 1 88 ? -13.913 -3.153 -6.882 1.00 85.06 88 SER A O 1
ATOM 722 N N . GLY A 1 89 ? -16.106 -3.002 -6.401 1.00 86.06 89 GLY A N 1
ATOM 723 C CA . GLY A 1 89 ? -16.536 -4.158 -7.189 1.00 86.06 89 GLY A CA 1
ATOM 724 C C . GLY A 1 89 ? -16.244 -5.506 -6.515 1.00 86.06 89 GLY A C 1
ATOM 725 O O . GLY A 1 89 ? -16.466 -6.550 -7.128 1.00 86.06 89 GLY A O 1
ATOM 726 N N . ALA A 1 90 ? -15.738 -5.504 -5.276 1.00 90.69 90 ALA A N 1
ATOM 727 C CA . ALA A 1 90 ? -15.498 -6.706 -4.490 1.00 90.69 90 ALA A CA 1
ATOM 728 C C . ALA A 1 90 ? -16.807 -7.174 -3.828 1.00 90.69 90 ALA A C 1
ATOM 730 O O . ALA A 1 90 ? -17.422 -6.385 -3.110 1.00 90.69 90 ALA A O 1
ATOM 731 N N . PRO A 1 91 ? -17.230 -8.441 -4.004 1.00 92.38 91 PRO A N 1
ATOM 732 C CA . PRO A 1 91 ? -18.413 -8.955 -3.319 1.00 92.38 91 PRO A CA 1
ATOM 733 C C . PRO A 1 91 ? -18.214 -8.939 -1.797 1.00 92.38 91 PRO A C 1
ATOM 735 O O . PRO A 1 91 ? -17.088 -9.069 -1.308 1.00 92.38 91 PRO A O 1
ATOM 738 N N . VAL A 1 92 ? -19.305 -8.823 -1.033 1.00 92.25 92 VAL A N 1
ATOM 739 C CA . VAL A 1 92 ? -19.262 -8.750 0.444 1.00 92.25 92 VAL A CA 1
ATOM 740 C C . VAL A 1 92 ? -18.508 -9.927 1.066 1.00 92.25 92 VAL A C 1
ATOM 742 O O . VAL A 1 92 ? -17.818 -9.760 2.070 1.00 92.25 92 VAL A O 1
ATOM 745 N N . GLU A 1 93 ? -18.596 -11.114 0.472 1.00 93.75 93 GLU A N 1
ATOM 746 C CA . GLU A 1 93 ? -17.860 -12.304 0.892 1.00 93.75 93 GLU A CA 1
ATOM 747 C C . GLU A 1 93 ? -16.344 -12.093 0.810 1.00 93.75 93 GLU A C 1
ATOM 749 O O . GLU A 1 93 ? -15.634 -12.411 1.762 1.00 93.75 93 GLU A O 1
ATOM 754 N N . LEU A 1 94 ? -15.853 -11.488 -0.278 1.00 94.19 94 LEU A N 1
ATOM 755 C CA . LEU A 1 94 ? -14.438 -11.151 -0.430 1.00 94.19 94 LEU A CA 1
ATOM 756 C C . LEU A 1 94 ? -14.019 -10.087 0.588 1.00 94.19 94 LEU A C 1
ATOM 758 O O . LEU A 1 94 ? -12.961 -10.212 1.194 1.00 94.19 94 LEU A O 1
ATOM 762 N N . ILE A 1 95 ? -14.849 -9.068 0.815 1.00 93.88 95 ILE A N 1
ATOM 763 C CA . ILE A 1 95 ? -14.567 -8.021 1.809 1.00 93.88 95 ILE A CA 1
ATOM 764 C C . ILE A 1 95 ? -14.397 -8.637 3.203 1.00 93.88 95 ILE A C 1
ATOM 766 O O . ILE A 1 95 ? -13.446 -8.309 3.909 1.00 93.88 95 ILE A O 1
ATOM 770 N N . ARG A 1 96 ? -15.267 -9.580 3.581 1.00 93.00 96 ARG A N 1
ATOM 771 C CA . ARG A 1 96 ? -15.143 -10.314 4.849 1.00 93.00 96 ARG A CA 1
ATOM 772 C C . ARG A 1 96 ? -13.869 -11.144 4.917 1.00 93.00 96 ARG A C 1
ATOM 774 O O . ARG A 1 96 ? -13.190 -11.101 5.933 1.00 93.00 96 ARG A O 1
ATOM 781 N N . GLU A 1 97 ? -13.501 -11.839 3.840 1.00 95.00 97 GLU A N 1
ATOM 782 C CA . GLU A 1 97 ? -12.221 -12.554 3.804 1.00 95.00 97 GLU A CA 1
ATOM 783 C C . GLU A 1 97 ? -11.033 -11.598 3.980 1.00 95.00 97 GLU A C 1
ATOM 785 O O . GLU A 1 97 ? -10.090 -11.913 4.703 1.00 95.00 97 GLU A O 1
ATOM 790 N N . LEU A 1 98 ? -11.060 -10.419 3.354 1.00 94.56 98 LEU A N 1
ATOM 791 C CA . LEU A 1 98 ? -10.002 -9.422 3.522 1.00 94.56 98 LEU A CA 1
ATOM 792 C C . LEU A 1 98 ? -9.881 -8.955 4.976 1.00 94.56 98 LEU A C 1
ATOM 794 O O . LEU A 1 98 ? -8.758 -8.800 5.457 1.00 94.56 98 LEU A O 1
ATOM 798 N N . ILE A 1 99 ? -11.001 -8.808 5.684 1.00 93.75 99 ILE A N 1
ATOM 799 C CA . ILE A 1 99 ? -11.022 -8.528 7.125 1.00 93.75 99 ILE A CA 1
ATOM 800 C C . ILE A 1 99 ? -10.432 -9.709 7.914 1.00 93.75 99 ILE A C 1
ATOM 802 O O . ILE A 1 99 ? -9.486 -9.531 8.680 1.00 93.75 99 ILE A O 1
ATOM 806 N N . ASP A 1 100 ? -10.894 -10.937 7.663 1.00 93.62 100 ASP A N 1
ATOM 807 C CA . ASP A 1 100 ? -10.424 -12.152 8.351 1.00 93.62 100 ASP A CA 1
ATOM 808 C C . ASP A 1 100 ? -8.909 -12.382 8.187 1.00 93.62 100 ASP A C 1
ATOM 810 O O . ASP A 1 100 ? -8.209 -12.865 9.089 1.00 93.62 100 ASP A O 1
ATOM 814 N N . PHE A 1 101 ? -8.369 -12.043 7.014 1.00 93.75 101 PHE A N 1
ATOM 815 C CA . PHE A 1 101 ? -6.939 -12.146 6.734 1.00 93.75 101 PHE A CA 1
ATOM 816 C C . PHE A 1 101 ? -6.129 -10.929 7.208 1.00 93.75 101 PHE A C 1
ATOM 818 O O . PHE A 1 101 ? -4.894 -11.024 7.224 1.00 93.75 101 PHE A O 1
ATOM 825 N N . GLY A 1 102 ? -6.783 -9.866 7.686 1.00 91.19 102 GLY A N 1
ATOM 826 C CA . GLY A 1 102 ? -6.169 -8.661 8.255 1.00 91.19 102 GLY A CA 1
ATOM 827 C C . GLY A 1 102 ? -5.651 -7.672 7.210 1.00 91.19 102 GLY A C 1
ATOM 828 O O . GLY A 1 102 ? -4.682 -6.957 7.463 1.00 91.19 102 GLY A O 1
ATOM 829 N N . LEU A 1 103 ? -6.224 -7.696 6.006 1.00 92.69 103 LEU A N 1
ATOM 830 C CA . LEU A 1 103 ? -5.945 -6.723 4.948 1.00 92.69 103 LEU A CA 1
ATOM 831 C C . LEU A 1 103 ? -6.790 -5.459 5.086 1.00 92.69 103 LEU A C 1
ATOM 833 O O . LEU A 1 103 ? -6.336 -4.395 4.679 1.00 92.69 103 LEU A O 1
ATOM 837 N N . LEU A 1 104 ? -7.995 -5.605 5.630 1.00 92.19 104 LEU A N 1
ATOM 838 C CA . LEU A 1 104 ? -8.872 -4.519 6.041 1.00 92.19 104 LEU A CA 1
ATOM 839 C C . LEU A 1 104 ? -9.085 -4.637 7.548 1.00 92.19 104 LEU A C 1
ATOM 841 O O . LEU A 1 104 ? -9.096 -5.750 8.080 1.00 92.19 104 LEU A O 1
ATOM 845 N N . ASP A 1 105 ? -9.270 -3.509 8.220 1.00 88.06 105 ASP A N 1
ATOM 846 C CA . ASP A 1 105 ? -9.575 -3.510 9.645 1.00 88.06 105 ASP A CA 1
ATOM 847 C C . ASP A 1 105 ? -11.071 -3.786 9.883 1.00 88.06 105 ASP A C 1
ATOM 849 O O . ASP A 1 105 ? -11.946 -3.306 9.154 1.00 88.06 105 ASP A O 1
ATOM 853 N N . ASP A 1 106 ? -11.371 -4.588 10.912 1.00 80.50 106 ASP A N 1
ATOM 854 C CA . ASP A 1 106 ? -12.741 -4.822 11.389 1.00 80.50 106 ASP A CA 1
ATOM 855 C C . ASP A 1 106 ? -13.168 -3.672 12.303 1.00 80.50 106 ASP A C 1
ATOM 857 O O . ASP A 1 106 ? -13.226 -3.784 13.532 1.00 80.50 106 ASP A O 1
ATOM 861 N N . GLU A 1 107 ? -13.395 -2.507 11.709 1.00 71.38 107 GLU A N 1
ATOM 862 C CA . GLU A 1 107 ? -13.879 -1.362 12.459 1.00 71.38 107 GLU A CA 1
ATOM 863 C C . GLU A 1 107 ? -15.404 -1.431 12.580 1.00 71.38 107 GLU A C 1
ATOM 865 O O . GLU A 1 107 ? -16.152 -0.872 11.785 1.00 71.38 107 GLU A O 1
ATOM 870 N N . ALA A 1 108 ? -15.875 -2.109 13.631 1.00 56.53 108 ALA A N 1
ATOM 871 C CA . ALA A 1 108 ? -17.300 -2.289 13.933 1.00 56.53 108 ALA A CA 1
ATOM 872 C C . ALA A 1 108 ? -18.119 -0.977 14.015 1.00 56.53 108 ALA A C 1
ATOM 874 O O . ALA A 1 108 ? -19.348 -1.031 13.969 1.00 56.53 108 ALA A O 1
ATOM 875 N N . ASP A 1 109 ? -17.456 0.181 14.131 1.00 58.91 109 ASP A N 1
ATOM 876 C CA . ASP A 1 109 ? -18.078 1.509 14.248 1.00 58.91 109 ASP A CA 1
ATOM 877 C C . ASP A 1 109 ? -17.377 2.613 13.430 1.00 58.91 109 ASP A C 1
ATOM 879 O O . ASP A 1 109 ? -17.854 3.752 13.388 1.00 58.91 109 ASP A O 1
ATOM 883 N N . ALA A 1 110 ? -16.256 2.306 12.767 1.00 62.75 110 ALA A N 1
ATOM 884 C CA . ALA A 1 110 ? -15.574 3.254 11.899 1.00 62.75 110 ALA A CA 1
ATOM 885 C C . ALA A 1 110 ? -15.709 2.824 10.438 1.00 62.75 110 ALA A C 1
ATOM 887 O O . ALA A 1 110 ? -15.711 1.660 10.050 1.00 62.75 110 ALA A O 1
ATOM 888 N N . LYS A 1 111 ? -16.043 3.823 9.636 1.00 81.50 111 LYS A N 1
ATOM 889 C CA . LYS A 1 111 ? -16.420 3.650 8.247 1.00 81.50 111 LYS A CA 1
ATOM 890 C C . LYS A 1 111 ? -15.133 3.582 7.424 1.00 81.50 111 LYS A C 1
ATOM 892 O O . LYS A 1 111 ? -14.256 4.425 7.604 1.00 81.50 111 LYS A O 1
ATOM 897 N N . TYR A 1 112 ? -15.079 2.640 6.489 1.00 86.81 112 TYR A N 1
ATOM 898 C CA . TYR A 1 112 ? -13.929 2.390 5.627 1.00 86.81 112 TYR A CA 1
ATOM 899 C C . TYR A 1 112 ? -13.451 3.654 4.915 1.00 86.81 112 TYR A C 1
ATOM 901 O O . TYR A 1 112 ? -14.232 4.543 4.581 1.00 86.81 112 TYR A O 1
ATOM 909 N N . THR A 1 113 ? -12.161 3.730 4.657 1.00 86.31 113 THR A N 1
ATOM 910 C CA . THR A 1 113 ? -11.497 4.822 3.955 1.00 86.31 113 THR A CA 1
ATOM 911 C C . THR A 1 113 ? -11.436 4.562 2.451 1.00 86.31 113 THR A C 1
ATOM 913 O O . THR A 1 113 ? -11.804 3.503 1.943 1.00 86.31 113 THR A O 1
ATOM 916 N N . GLU A 1 114 ? -10.936 5.539 1.701 1.00 82.81 114 GLU A N 1
ATOM 917 C CA . GLU A 1 114 ? -10.653 5.350 0.278 1.00 82.81 114 GLU A CA 1
ATOM 918 C C . GLU A 1 114 ? -9.548 4.312 0.029 1.00 82.81 114 GLU A C 1
ATOM 920 O O . GLU A 1 114 ? -9.595 3.594 -0.969 1.00 82.81 114 GLU A O 1
ATOM 925 N N . TYR A 1 115 ? -8.594 4.165 0.956 1.00 85.00 115 TYR A N 1
ATOM 926 C CA . TYR A 1 115 ? -7.561 3.134 0.855 1.00 85.00 115 TYR A CA 1
ATOM 927 C C . TYR A 1 115 ? -8.159 1.729 0.942 1.00 85.00 115 TYR A C 1
ATOM 929 O O . TYR A 1 115 ? -7.759 0.856 0.176 1.00 85.00 115 TYR A O 1
ATOM 937 N N . ASP A 1 116 ? -9.170 1.527 1.786 1.00 89.19 116 ASP A N 1
ATOM 938 C CA . ASP A 1 116 ? -9.865 0.241 1.910 1.00 89.19 116 ASP A CA 1
ATOM 939 C C . ASP A 1 116 ? -10.593 -0.138 0.614 1.00 89.19 116 ASP A C 1
ATOM 941 O O . ASP A 1 116 ? -10.561 -1.293 0.186 1.00 89.19 116 ASP A O 1
ATOM 945 N N . VAL A 1 117 ? -11.182 0.848 -0.072 1.00 86.19 117 VAL A N 1
ATOM 946 C CA . VAL A 1 117 ? -11.791 0.656 -1.399 1.00 86.19 117 VAL A CA 1
ATOM 947 C C . VAL A 1 117 ? -10.742 0.221 -2.426 1.00 86.19 117 VAL A C 1
ATOM 949 O O . VAL A 1 117 ? -10.993 -0.698 -3.211 1.00 86.19 117 VAL A O 1
ATOM 952 N N . LEU A 1 118 ? -9.563 0.851 -2.425 1.00 84.56 118 LEU A N 1
ATOM 953 C CA . LEU A 1 118 ? -8.466 0.501 -3.333 1.00 84.56 118 LEU A CA 1
ATOM 954 C C . LEU A 1 118 ? -7.906 -0.899 -3.043 1.00 84.56 118 LEU A C 1
ATOM 956 O O . LEU A 1 118 ? -7.694 -1.673 -3.978 1.00 84.56 118 LEU A O 1
ATOM 960 N N . ILE A 1 119 ? -7.725 -1.252 -1.766 1.00 89.38 119 ILE A N 1
ATOM 961 C CA . ILE A 1 119 ? -7.279 -2.586 -1.335 1.00 89.38 119 ILE A CA 1
ATOM 962 C C . ILE A 1 119 ? -8.285 -3.651 -1.778 1.00 89.38 119 ILE A C 1
ATOM 964 O O . ILE A 1 119 ? -7.892 -4.668 -2.357 1.00 89.38 119 ILE A O 1
ATOM 968 N N . ALA A 1 120 ? -9.580 -3.418 -1.552 1.00 90.94 120 ALA A N 1
ATOM 969 C CA . ALA A 1 120 ? -10.631 -4.350 -1.940 1.00 90.94 120 ALA A CA 1
ATOM 970 C C . ALA A 1 120 ? -10.713 -4.534 -3.460 1.00 90.94 120 ALA A C 1
ATOM 972 O O . ALA A 1 120 ? -10.806 -5.669 -3.930 1.00 90.94 120 ALA A O 1
ATOM 973 N N . ARG A 1 121 ? -10.591 -3.450 -4.236 1.00 88.12 121 ARG A N 1
ATOM 974 C CA . ARG A 1 121 ? -10.605 -3.516 -5.705 1.00 88.12 121 ARG A CA 1
ATOM 975 C C . ARG A 1 121 ? -9.415 -4.306 -6.240 1.00 88.12 121 ARG A C 1
ATOM 977 O O . ARG A 1 121 ? -9.606 -5.251 -7.001 1.00 88.12 121 ARG A O 1
ATOM 984 N N . ALA A 1 122 ? -8.201 -3.964 -5.807 1.00 87.31 122 ALA A N 1
ATOM 985 C CA . ALA A 1 122 ? -6.994 -4.674 -6.227 1.00 87.31 122 ALA A CA 1
ATOM 986 C C . ALA A 1 122 ? -7.072 -6.165 -5.859 1.00 87.31 122 ALA A C 1
ATOM 988 O O . ALA A 1 122 ? -6.700 -7.032 -6.647 1.00 87.31 122 ALA A O 1
ATOM 989 N N . SER A 1 123 ? -7.626 -6.481 -4.686 1.00 91.50 123 SER A N 1
ATOM 990 C CA . S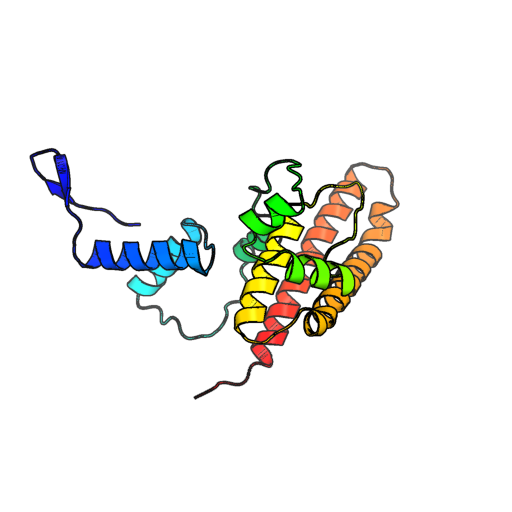ER A 1 123 ? -7.842 -7.864 -4.255 1.00 91.50 123 SER A CA 1
ATOM 991 C C . SER A 1 123 ? -8.863 -8.604 -5.127 1.00 91.50 123 SER A C 1
ATOM 993 O O . SER A 1 123 ? -8.663 -9.780 -5.428 1.00 91.50 123 SER A O 1
ATOM 995 N N . ALA A 1 124 ? -9.932 -7.934 -5.567 1.00 89.75 124 ALA A N 1
ATOM 996 C CA . ALA A 1 124 ? -10.919 -8.510 -6.479 1.00 89.75 124 ALA A CA 1
ATOM 997 C C . ALA A 1 124 ? -10.316 -8.819 -7.858 1.00 89.75 124 ALA A C 1
ATOM 999 O O . ALA A 1 124 ? -10.553 -9.896 -8.407 1.00 89.75 124 ALA A O 1
ATOM 1000 N N . GLU A 1 125 ? -9.483 -7.922 -8.389 1.00 88.12 125 GLU A N 1
ATOM 1001 C CA . GLU A 1 125 ? -8.754 -8.148 -9.643 1.00 88.12 125 GLU A CA 1
ATOM 1002 C C . GLU A 1 125 ? -7.773 -9.324 -9.517 1.00 88.12 125 GLU A C 1
ATOM 1004 O O . GLU A 1 125 ? -7.779 -10.240 -10.343 1.00 88.12 125 GLU A O 1
ATOM 1009 N N . LEU A 1 126 ? -6.991 -9.367 -8.434 1.00 88.50 126 LEU A N 1
ATOM 1010 C CA . LEU A 1 126 ? -6.063 -10.464 -8.135 1.00 88.50 126 LEU A CA 1
ATOM 1011 C C . LEU A 1 126 ? -6.776 -11.819 -8.009 1.00 88.50 126 LEU A C 1
ATOM 1013 O O . LEU A 1 126 ? -6.263 -12.840 -8.480 1.00 88.50 126 LEU A O 1
ATOM 1017 N N . MET A 1 127 ? -7.986 -11.837 -7.448 1.00 91.25 127 MET A N 1
ATOM 1018 C CA . MET A 1 127 ? -8.810 -13.042 -7.361 1.00 91.25 127 MET A CA 1
ATOM 1019 C C . MET A 1 127 ? -9.199 -13.578 -8.746 1.00 91.25 127 MET A C 1
ATOM 1021 O O . MET A 1 127 ? -9.206 -14.795 -8.942 1.00 91.25 127 MET A O 1
ATOM 1025 N N . GLY A 1 128 ? -9.428 -12.698 -9.729 1.00 89.38 128 GLY A N 1
ATOM 1026 C CA . GLY A 1 128 ? -9.630 -13.073 -11.136 1.00 89.38 128 GLY A CA 1
ATOM 1027 C C . GLY A 1 128 ? -8.437 -13.815 -11.754 1.00 89.38 128 GLY A C 1
ATOM 1028 O O . GLY A 1 128 ? -8.608 -14.601 -12.685 1.00 89.38 128 GLY A O 1
ATOM 1029 N N . HIS A 1 129 ? -7.243 -13.642 -11.183 1.00 91.06 129 HIS A N 1
ATOM 1030 C CA . HIS A 1 129 ? -6.017 -14.356 -11.543 1.00 91.06 129 HIS A CA 1
ATOM 1031 C C . HIS A 1 129 ? -5.705 -15.551 -10.620 1.00 91.06 129 HIS A C 1
ATOM 1033 O O . HIS A 1 129 ? -4.616 -16.120 -10.684 1.00 91.06 129 HIS A O 1
ATOM 1039 N N . GLY A 1 130 ? -6.643 -15.953 -9.756 1.00 92.81 130 GLY A N 1
ATOM 1040 C CA . GLY A 1 130 ? -6.478 -17.072 -8.821 1.00 92.81 130 GLY A CA 1
ATOM 1041 C C . GLY A 1 130 ? -5.700 -16.730 -7.544 1.00 92.81 130 GLY A C 1
ATOM 1042 O O . GLY A 1 130 ? -5.412 -17.621 -6.740 1.00 92.81 130 GLY A O 1
ATOM 1043 N N . ILE A 1 131 ? -5.372 -15.456 -7.316 1.00 93.88 131 ILE A N 1
ATOM 1044 C CA . ILE A 1 131 ? -4.666 -15.003 -6.117 1.00 93.88 131 ILE A CA 1
ATOM 1045 C C . ILE A 1 131 ? -5.701 -14.606 -5.060 1.00 93.88 131 ILE A C 1
ATOM 1047 O O . ILE A 1 131 ? -6.350 -13.573 -5.146 1.00 93.88 131 ILE A O 1
ATOM 1051 N N . GLN A 1 132 ? -5.856 -15.457 -4.049 1.00 92.69 132 GLN A N 1
ATOM 1052 C CA . GLN A 1 132 ? -6.826 -15.272 -2.969 1.00 92.69 132 GLN A CA 1
ATOM 1053 C C . GLN A 1 132 ? -6.283 -14.405 -1.817 1.00 92.69 132 GLN A C 1
ATOM 1055 O O . GLN A 1 132 ? -5.066 -14.385 -1.602 1.00 92.69 132 GLN A O 1
ATOM 1060 N N . PRO A 1 133 ? -7.164 -13.806 -0.987 1.00 93.69 133 PRO A N 1
ATOM 1061 C CA . PRO A 1 133 ? -6.792 -13.011 0.192 1.00 93.69 133 PRO A CA 1
ATOM 1062 C C . PRO A 1 133 ? -5.745 -13.651 1.111 1.00 93.69 133 PRO A C 1
ATOM 1064 O O . PRO A 1 133 ? -4.825 -12.984 1.582 1.00 93.69 133 PRO A O 1
ATOM 1067 N N . ARG A 1 134 ? -5.803 -14.976 1.302 1.00 93.75 134 ARG A N 1
ATOM 1068 C CA . ARG A 1 134 ? -4.825 -15.718 2.117 1.00 93.75 134 ARG A CA 1
ATOM 1069 C C . ARG A 1 134 ? -3.375 -15.557 1.632 1.00 93.75 134 ARG A C 1
ATOM 1071 O O . ARG A 1 134 ? -2.458 -15.583 2.448 1.00 93.75 134 ARG A O 1
ATOM 1078 N N . HIS A 1 135 ? -3.164 -15.390 0.323 1.00 93.94 135 HIS A N 1
ATOM 1079 C CA . HIS A 1 135 ? -1.841 -15.174 -0.274 1.00 93.94 135 HIS A CA 1
ATOM 1080 C C . HIS A 1 135 ? -1.356 -13.734 -0.073 1.00 93.94 135 HIS A C 1
ATOM 1082 O O . HIS A 1 135 ? -0.154 -13.472 -0.091 1.00 93.94 135 HIS A O 1
ATOM 1088 N N . LEU A 1 136 ? -2.283 -12.803 0.162 1.00 93.75 136 LEU A N 1
ATOM 1089 C CA . LEU A 1 136 ? -1.984 -11.383 0.288 1.00 93.75 136 LEU A CA 1
ATOM 1090 C C . LEU A 1 136 ? -1.444 -11.000 1.676 1.00 93.75 136 LEU A C 1
ATOM 1092 O O . LEU A 1 136 ? -0.863 -9.930 1.846 1.00 93.75 136 LEU A O 1
ATOM 1096 N N . ARG A 1 137 ? -1.526 -11.903 2.663 1.00 91.62 137 ARG A N 1
ATOM 1097 C CA . ARG A 1 137 ? -0.935 -11.703 4.000 1.00 91.62 137 ARG A CA 1
ATOM 1098 C C . ARG A 1 137 ? 0.552 -11.359 3.971 1.00 91.62 137 ARG A C 1
ATOM 1100 O O . ARG A 1 137 ? 1.021 -10.599 4.819 1.00 91.62 137 ARG A O 1
ATOM 1107 N N . ALA A 1 138 ? 1.293 -11.906 3.008 1.00 88.88 138 ALA A N 1
ATOM 1108 C CA . ALA A 1 138 ? 2.707 -11.590 2.839 1.00 88.88 138 ALA A CA 1
ATOM 1109 C C . ALA A 1 138 ? 2.921 -10.109 2.481 1.00 88.88 138 ALA A C 1
ATOM 1111 O O . ALA A 1 138 ? 3.842 -9.494 3.014 1.00 88.88 138 ALA A O 1
ATOM 1112 N N . PHE A 1 139 ? 2.036 -9.527 1.663 1.00 89.38 139 PHE A N 1
ATOM 1113 C CA . PHE A 1 139 ? 2.068 -8.107 1.307 1.00 89.38 139 PHE A CA 1
ATOM 1114 C C . PHE A 1 139 ? 1.745 -7.227 2.516 1.00 89.38 139 PHE A C 1
ATOM 1116 O O . PHE A 1 139 ? 2.507 -6.310 2.805 1.00 89.38 139 PHE A O 1
ATOM 1123 N N . LYS A 1 140 ? 0.702 -7.561 3.292 1.00 89.19 140 LYS A N 1
ATOM 1124 C CA . LYS A 1 140 ? 0.390 -6.859 4.552 1.00 89.19 140 LYS A CA 1
ATOM 1125 C C . LYS A 1 140 ? 1.577 -6.878 5.517 1.00 89.19 140 LYS A C 1
ATOM 1127 O O . LYS A 1 140 ? 2.010 -5.841 6.002 1.00 89.19 140 LYS A O 1
ATOM 1132 N N . SER A 1 141 ? 2.176 -8.054 5.707 1.00 90.50 141 SER A N 1
ATOM 1133 C CA . SER A 1 141 ? 3.348 -8.209 6.573 1.00 90.50 141 SER A CA 1
ATOM 1134 C C . SER A 1 141 ? 4.576 -7.446 6.059 1.00 90.50 141 SER A C 1
ATOM 1136 O O . SER A 1 141 ? 5.442 -7.074 6.848 1.00 90.50 141 SER A O 1
ATOM 1138 N N . ALA A 1 142 ? 4.731 -7.277 4.744 1.00 88.88 142 ALA A N 1
ATOM 1139 C CA . ALA A 1 142 ? 5.795 -6.453 4.175 1.00 88.88 142 ALA A CA 1
ATOM 1140 C C . ALA A 1 142 ? 5.533 -4.965 4.451 1.00 88.88 142 ALA A C 1
ATOM 1142 O O . ALA A 1 142 ? 6.419 -4.294 4.977 1.00 88.88 142 ALA A O 1
ATOM 1143 N N . ALA A 1 143 ? 4.303 -4.497 4.222 1.00 89.38 143 ALA A N 1
ATOM 1144 C CA . ALA A 1 143 ? 3.888 -3.127 4.514 1.00 89.38 143 ALA A CA 1
ATOM 1145 C C . ALA A 1 143 ? 4.080 -2.764 5.998 1.00 89.38 143 ALA A C 1
ATOM 1147 O O . ALA A 1 143 ? 4.665 -1.728 6.304 1.00 89.38 143 ALA A O 1
ATOM 1148 N N . ASP A 1 144 ? 3.701 -3.645 6.929 1.00 90.81 144 ASP A N 1
ATOM 1149 C CA . ASP A 1 144 ? 3.888 -3.413 8.372 1.00 90.81 144 ASP A CA 1
ATOM 1150 C C . ASP A 1 144 ? 5.368 -3.252 8.752 1.00 90.81 144 ASP A C 1
ATOM 1152 O O . ASP A 1 144 ? 5.732 -2.433 9.603 1.00 90.81 144 ASP A O 1
ATOM 1156 N N . ARG A 1 145 ? 6.258 -4.006 8.094 1.00 91.44 145 ARG A N 1
ATOM 1157 C CA . ARG A 1 145 ? 7.709 -3.870 8.289 1.00 91.44 145 ARG A CA 1
ATOM 1158 C C . ARG A 1 145 ? 8.235 -2.565 7.704 1.00 91.44 145 ARG A C 1
ATOM 1160 O O . ARG A 1 145 ? 9.090 -1.941 8.325 1.00 91.44 145 ARG A O 1
ATOM 1167 N N . GLU A 1 146 ? 7.737 -2.145 6.545 1.00 89.81 146 GLU A N 1
ATOM 1168 C CA . GLU A 1 146 ? 8.097 -0.859 5.938 1.00 89.81 146 GLU A CA 1
ATOM 1169 C C . GLU A 1 146 ? 7.663 0.319 6.819 1.00 89.81 146 GLU A C 1
ATOM 1171 O O . GLU A 1 146 ? 8.474 1.210 7.076 1.00 89.81 146 GLU A O 1
ATOM 1176 N N . ILE A 1 147 ? 6.445 0.281 7.373 1.00 90.44 147 ILE A N 1
ATOM 1177 C CA . ILE A 1 147 ? 5.957 1.267 8.352 1.00 90.44 147 ILE A CA 1
ATOM 1178 C C . ILE A 1 147 ? 6.882 1.302 9.573 1.00 90.44 147 ILE A C 1
ATOM 1180 O O . ILE A 1 147 ? 7.384 2.364 9.937 1.00 90.44 147 ILE A O 1
ATOM 1184 N N . SER A 1 148 ? 7.196 0.135 10.144 1.00 93.25 148 SER A N 1
ATOM 1185 C CA . SER A 1 148 ? 8.085 0.028 11.309 1.00 93.25 148 SER A CA 1
ATOM 1186 C C . SER A 1 148 ? 9.474 0.635 11.046 1.00 93.25 148 SER A C 1
ATOM 1188 O O . SER A 1 148 ? 10.053 1.292 11.912 1.00 93.25 148 SER A O 1
ATOM 1190 N N . LEU A 1 149 ? 10.030 0.447 9.842 1.00 92.19 149 LEU A N 1
ATOM 1191 C CA . LEU A 1 149 ? 11.314 1.042 9.451 1.00 92.19 149 LEU A CA 1
ATOM 1192 C C . LEU A 1 149 ? 11.237 2.569 9.369 1.00 92.19 149 LEU A C 1
ATOM 1194 O O . LEU A 1 149 ? 12.158 3.253 9.824 1.00 92.19 149 LEU A O 1
ATOM 1198 N N . VAL A 1 150 ? 10.149 3.098 8.803 1.00 91.94 150 VAL A N 1
ATOM 1199 C CA . VAL A 1 150 ? 9.901 4.542 8.738 1.00 91.94 150 VAL A CA 1
ATOM 1200 C C . VAL A 1 150 ? 9.806 5.118 10.149 1.00 91.94 150 VAL A C 1
ATOM 1202 O O . VAL A 1 150 ? 10.532 6.064 10.455 1.00 91.94 150 VAL A O 1
ATOM 1205 N N . GLU A 1 151 ? 8.993 4.518 11.022 1.00 92.62 151 GLU A N 1
ATOM 1206 C CA . GLU A 1 151 ? 8.805 4.948 12.413 1.00 92.62 151 GLU A CA 1
ATOM 1207 C C . GLU A 1 151 ? 10.131 5.012 13.175 1.00 92.62 151 GLU A C 1
ATOM 1209 O O . GLU A 1 151 ? 10.466 6.046 13.757 1.00 92.62 151 GLU A O 1
ATOM 1214 N N . ILE A 1 152 ? 10.938 3.948 13.108 1.00 95.06 152 ILE A N 1
ATOM 1215 C CA . ILE A 1 152 ? 12.261 3.901 13.746 1.00 95.06 152 ILE A CA 1
ATOM 1216 C C . ILE A 1 152 ? 13.171 5.016 13.209 1.00 95.06 152 ILE A C 1
ATOM 1218 O O . ILE A 1 152 ? 13.881 5.669 13.978 1.00 95.06 152 ILE A O 1
ATOM 1222 N N . ALA A 1 153 ? 13.157 5.261 11.897 1.00 93.12 153 ALA A N 1
ATOM 1223 C CA . ALA A 1 153 ? 14.027 6.249 11.267 1.00 93.12 153 ALA A CA 1
ATOM 1224 C C . ALA A 1 153 ? 13.654 7.703 11.604 1.00 93.12 153 ALA A C 1
ATOM 1226 O O . ALA A 1 153 ? 14.540 8.569 11.624 1.00 93.12 153 ALA A O 1
ATOM 1227 N N . VAL A 1 154 ? 12.371 7.983 11.855 1.00 94.19 154 VAL A N 1
ATOM 1228 C CA . VAL A 1 154 ? 11.878 9.334 12.170 1.00 94.19 154 VAL A CA 1
ATOM 1229 C C . VAL A 1 154 ? 11.693 9.588 13.664 1.00 94.19 154 VAL A C 1
ATOM 1231 O O . VAL A 1 154 ? 11.670 10.753 14.060 1.00 94.19 154 VAL A O 1
ATOM 1234 N N . ALA A 1 155 ? 11.659 8.549 14.508 1.00 93.06 155 ALA A N 1
ATOM 1235 C CA . ALA A 1 155 ? 11.448 8.654 15.955 1.00 93.06 155 ALA A CA 1
ATOM 1236 C C . ALA A 1 155 ? 12.290 9.743 16.661 1.00 93.06 155 ALA A C 1
ATOM 1238 O O . ALA A 1 155 ? 11.725 10.499 17.457 1.00 93.06 155 ALA A O 1
ATOM 1239 N N . PRO A 1 156 ? 13.597 9.932 16.364 1.00 91.06 156 PRO A N 1
ATOM 1240 C CA . PRO A 1 156 ? 14.382 10.993 16.999 1.00 91.06 156 PRO A CA 1
ATOM 1241 C C . PRO A 1 156 ? 13.874 12.409 16.687 1.00 91.06 156 PRO A C 1
ATOM 1243 O O . PRO A 1 156 ? 13.921 13.277 17.558 1.00 91.06 156 PRO A O 1
ATOM 1246 N N . LEU A 1 157 ? 13.384 12.643 15.464 1.00 89.25 157 LEU A N 1
ATOM 1247 C CA . LEU A 1 157 ? 12.839 13.933 15.025 1.00 89.25 157 LEU A CA 1
ATOM 1248 C C . LEU A 1 157 ? 11.405 14.114 15.529 1.00 89.25 157 LEU A C 1
ATOM 1250 O O . LEU A 1 157 ? 11.083 15.159 16.086 1.00 89.25 157 LEU A O 1
ATOM 1254 N N . ALA A 1 158 ? 10.588 13.064 15.423 1.00 87.44 158 ALA A N 1
ATOM 1255 C CA . ALA A 1 158 ? 9.196 13.057 15.863 1.00 87.44 158 ALA A CA 1
ATOM 1256 C C . ALA A 1 158 ? 9.044 13.226 17.387 1.00 87.44 158 ALA A C 1
ATOM 1258 O O . ALA A 1 158 ? 8.038 13.756 17.850 1.00 87.44 158 ALA A O 1
ATOM 1259 N N . SER A 1 159 ? 10.048 12.823 18.179 1.00 90.06 159 SER A N 1
ATOM 1260 C CA . SER A 1 159 ? 10.038 13.007 19.640 1.00 90.06 159 SER A CA 1
ATOM 1261 C C . SER A 1 159 ? 10.126 14.476 20.081 1.00 90.06 159 SER A C 1
ATOM 1263 O O . SER A 1 159 ? 9.774 14.811 21.216 1.00 90.06 159 SER A O 1
ATOM 1265 N N . ARG A 1 160 ? 10.591 15.370 19.200 1.00 90.25 160 ARG A N 1
ATOM 1266 C CA . ARG A 1 160 ? 10.710 16.802 19.485 1.00 90.25 160 ARG A CA 1
ATOM 1267 C C . ARG A 1 160 ? 9.374 17.505 19.242 1.00 90.25 160 ARG A C 1
ATOM 1269 O O . ARG A 1 160 ? 8.663 17.219 18.285 1.00 90.25 160 ARG A O 1
ATOM 1276 N N . ARG A 1 161 ? 9.022 18.453 20.115 1.00 85.06 161 ARG A N 1
ATOM 1277 C CA . ARG A 1 161 ? 7.727 19.166 20.079 1.00 85.06 161 ARG A CA 1
ATOM 1278 C C . ARG A 1 161 ? 7.714 20.426 19.209 1.00 85.06 161 ARG A C 1
ATOM 1280 O O . ARG A 1 161 ? 6.673 21.066 19.110 1.00 85.06 161 ARG A O 1
ATOM 1287 N N . ASP A 1 162 ? 8.840 20.818 18.620 1.00 92.88 162 ASP A N 1
ATOM 1288 C CA . ASP A 1 162 ? 8.893 21.998 17.761 1.00 92.88 162 ASP A CA 1
ATOM 1289 C C . ASP A 1 162 ? 8.404 21.690 16.339 1.00 92.88 162 ASP A C 1
ATOM 1291 O O . ASP A 1 162 ? 8.643 20.612 15.793 1.00 92.88 162 ASP A O 1
ATOM 1295 N N . ALA A 1 163 ? 7.721 22.664 15.735 1.00 88.50 163 ALA A N 1
ATOM 1296 C CA . ALA A 1 163 ? 7.116 22.513 14.414 1.00 88.50 163 ALA A CA 1
ATOM 1297 C C . ALA A 1 163 ? 8.148 22.186 13.322 1.00 88.50 163 ALA A C 1
ATOM 1299 O O . ALA A 1 163 ? 7.852 21.410 12.421 1.00 88.50 163 ALA A O 1
ATOM 1300 N N . ALA A 1 164 ? 9.370 22.722 13.422 1.00 89.56 164 ALA A N 1
ATOM 1301 C CA . ALA A 1 164 ? 10.421 22.468 12.440 1.00 89.56 164 ALA A CA 1
ATOM 1302 C C . ALA A 1 164 ? 10.871 20.998 12.448 1.00 89.56 164 ALA A C 1
ATOM 1304 O O . ALA A 1 164 ? 11.007 20.394 11.385 1.00 89.56 164 ALA A O 1
ATOM 1305 N N . SER A 1 165 ? 11.050 20.400 13.629 1.00 89.31 165 SER A N 1
ATOM 1306 C CA . SER A 1 165 ? 11.374 18.977 13.764 1.00 89.31 165 SER A CA 1
ATOM 1307 C C . SER A 1 165 ? 10.242 18.072 13.273 1.00 89.31 165 SER A C 1
ATOM 1309 O O . SER A 1 165 ? 10.525 17.039 12.671 1.00 89.31 165 SER A O 1
ATOM 1311 N N . GLN A 1 166 ? 8.977 18.463 13.472 1.00 87.44 166 GLN A N 1
ATOM 1312 C CA . GLN A 1 166 ? 7.823 17.714 12.957 1.00 87.44 166 GLN A CA 1
ATOM 1313 C C . GLN A 1 166 ? 7.748 17.753 11.427 1.00 87.44 166 GLN A C 1
ATOM 1315 O O . GLN A 1 166 ? 7.601 16.706 10.799 1.00 87.44 166 GLN A O 1
ATOM 1320 N N . THR A 1 167 ? 7.945 18.922 10.808 1.00 88.75 167 THR A N 1
ATOM 1321 C CA . THR A 1 167 ? 8.035 19.032 9.343 1.00 88.75 167 THR A CA 1
ATOM 1322 C C . THR A 1 167 ? 9.171 18.166 8.794 1.00 88.75 167 THR A C 1
ATOM 1324 O O . THR A 1 167 ? 8.963 17.400 7.859 1.00 88.75 167 THR A O 1
ATOM 1327 N N . GLN A 1 168 ? 10.352 18.207 9.418 1.00 86.75 168 GLN A N 1
ATOM 1328 C CA . GLN A 1 168 ? 11.485 17.370 9.007 1.00 86.75 168 GLN A CA 1
ATOM 1329 C C . GLN A 1 168 ? 11.220 15.871 9.197 1.00 86.75 168 GLN A C 1
ATOM 1331 O O . GLN A 1 168 ? 11.683 15.062 8.393 1.00 86.75 168 GLN A O 1
ATOM 1336 N N . ALA A 1 169 ? 10.500 15.480 10.252 1.00 89.75 169 ALA A N 1
ATOM 1337 C CA . ALA A 1 169 ? 10.093 14.095 10.461 1.00 89.75 169 ALA A CA 1
ATOM 1338 C C . ALA A 1 169 ? 9.166 13.621 9.332 1.00 89.75 169 ALA A C 1
ATOM 1340 O O . ALA A 1 169 ? 9.405 12.550 8.777 1.00 89.75 169 ALA A O 1
ATOM 1341 N N . GLN A 1 170 ? 8.182 14.440 8.946 1.00 88.12 170 GLN A N 1
ATOM 1342 C CA . GLN A 1 170 ? 7.254 14.138 7.855 1.00 88.12 170 GLN A CA 1
ATOM 1343 C C . GLN A 1 170 ? 7.969 14.037 6.502 1.00 88.12 170 GLN A C 1
ATOM 1345 O O . GLN A 1 170 ? 7.856 13.019 5.825 1.00 88.12 170 GLN A O 1
ATOM 1350 N N . GLU A 1 171 ? 8.788 15.030 6.143 1.00 87.06 171 GLU A N 1
ATOM 1351 C CA . GLU A 1 171 ? 9.574 15.012 4.900 1.00 87.06 171 GLU A CA 1
ATOM 1352 C C . GLU A 1 171 ? 10.484 13.778 4.821 1.00 87.06 171 GLU A C 1
ATOM 1354 O O . GLU A 1 171 ? 10.636 13.145 3.770 1.00 87.06 171 GLU A O 1
ATOM 1359 N N . ARG A 1 172 ? 11.092 13.405 5.953 1.00 88.81 172 ARG A N 1
ATOM 1360 C CA . ARG A 1 172 ? 11.927 12.209 6.042 1.00 88.81 172 ARG A CA 1
ATOM 1361 C C . ARG A 1 172 ? 11.102 10.931 5.907 1.00 88.81 172 ARG A C 1
ATOM 1363 O O . ARG A 1 172 ? 11.556 10.022 5.213 1.00 88.81 172 ARG A O 1
ATOM 1370 N N . ALA A 1 173 ? 9.927 10.858 6.531 1.00 88.94 173 ALA A N 1
ATOM 1371 C CA . ALA A 1 173 ? 9.016 9.725 6.396 1.00 88.94 173 ALA A CA 1
ATOM 1372 C C . ALA A 1 173 ? 8.590 9.532 4.936 1.00 88.94 173 ALA A C 1
ATOM 1374 O O . ALA A 1 173 ? 8.741 8.434 4.399 1.00 88.94 173 ALA A O 1
ATOM 1375 N N . ASP A 1 174 ? 8.157 10.606 4.270 1.00 83.88 174 ASP A N 1
ATOM 1376 C CA . ASP A 1 174 ? 7.735 10.587 2.867 1.00 83.88 174 ASP A CA 1
ATOM 1377 C C . ASP A 1 174 ? 8.866 10.110 1.947 1.00 83.88 174 ASP A C 1
ATOM 1379 O O . ASP A 1 174 ? 8.662 9.249 1.088 1.00 83.88 174 ASP A O 1
ATOM 1383 N N . LYS A 1 175 ? 10.093 10.599 2.170 1.00 85.31 175 LYS A N 1
ATOM 1384 C CA . LYS A 1 175 ? 11.264 10.166 1.400 1.00 85.31 175 LYS A CA 1
ATOM 1385 C C . LYS A 1 175 ? 11.588 8.685 1.600 1.00 85.31 175 LYS A C 1
ATOM 1387 O O . LYS A 1 175 ? 11.890 7.997 0.627 1.00 85.31 175 LYS A O 1
ATOM 1392 N N . ILE A 1 176 ? 11.559 8.188 2.837 1.00 88.00 176 ILE A N 1
ATOM 1393 C CA . ILE A 1 176 ? 11.850 6.774 3.125 1.00 88.00 176 ILE A CA 1
ATOM 1394 C C . ILE A 1 176 ? 10.769 5.882 2.513 1.00 88.00 176 ILE A C 1
ATOM 1396 O O . ILE A 1 176 ? 11.110 4.919 1.832 1.00 88.00 176 ILE A O 1
ATOM 1400 N N . ARG A 1 177 ? 9.490 6.242 2.670 1.00 84.81 177 ARG A N 1
ATOM 1401 C CA . ARG A 1 177 ? 8.357 5.525 2.071 1.00 84.81 177 ARG A CA 1
ATOM 1402 C C . ARG A 1 177 ? 8.519 5.377 0.556 1.00 84.81 177 ARG A C 1
ATOM 1404 O O . ARG A 1 177 ? 8.384 4.275 0.030 1.00 84.81 177 ARG A O 1
ATOM 1411 N N . LYS A 1 178 ? 8.868 6.466 -0.141 1.00 82.38 178 LYS A N 1
ATOM 1412 C CA . LYS A 1 178 ? 9.139 6.444 -1.588 1.00 82.38 178 LYS A CA 1
ATOM 1413 C C . LYS A 1 178 ? 10.272 5.479 -1.951 1.00 82.38 178 LYS A C 1
ATOM 1415 O O . LYS A 1 178 ? 10.134 4.673 -2.868 1.00 82.38 178 LYS A O 1
ATOM 1420 N N . LEU A 1 179 ? 11.379 5.523 -1.211 1.00 84.62 179 LEU A N 1
ATOM 1421 C CA . LEU A 1 179 ? 12.524 4.640 -1.449 1.00 84.62 179 LEU A CA 1
ATOM 1422 C C . LEU A 1 179 ? 12.190 3.162 -1.198 1.00 84.62 179 LEU A C 1
ATOM 1424 O O . LEU A 1 179 ? 12.643 2.313 -1.962 1.00 84.62 179 LEU A O 1
ATOM 1428 N N . CYS A 1 180 ? 11.390 2.851 -0.174 1.00 85.12 180 CYS A N 1
ATOM 1429 C CA . CYS A 1 180 ? 10.916 1.491 0.097 1.00 85.12 180 CYS A CA 1
ATOM 1430 C C . CYS A 1 180 ? 10.096 0.936 -1.074 1.00 85.12 180 CYS A C 1
ATOM 1432 O O . CYS A 1 180 ? 10.416 -0.137 -1.584 1.00 85.12 180 CYS A O 1
ATOM 1434 N N . LEU A 1 181 ? 9.117 1.699 -1.568 1.00 82.06 181 LEU A N 1
ATOM 1435 C CA . LEU A 1 181 ? 8.309 1.292 -2.719 1.00 82.06 181 LEU A CA 1
ATOM 1436 C C . LEU A 1 181 ? 9.144 1.127 -3.994 1.00 82.06 181 LEU A C 1
ATOM 1438 O O . LEU A 1 181 ? 8.965 0.157 -4.731 1.00 82.06 181 LEU A O 1
ATOM 1442 N N . GLN A 1 182 ? 10.088 2.039 -4.244 1.00 80.00 182 GLN A N 1
ATOM 1443 C CA . GLN A 1 182 ? 10.995 1.925 -5.385 1.00 80.00 182 GLN A CA 1
ATOM 1444 C C . GLN A 1 182 ? 11.871 0.672 -5.293 1.00 80.00 182 GLN A C 1
ATOM 1446 O O . GLN A 1 182 ? 12.046 -0.032 -6.291 1.00 80.00 182 GLN A O 1
ATOM 1451 N N . LEU A 1 183 ? 12.399 0.371 -4.105 1.00 82.88 183 LEU A N 1
ATOM 1452 C CA . LEU A 1 183 ? 13.167 -0.845 -3.861 1.00 82.88 183 LEU A CA 1
ATOM 1453 C C . LEU A 1 183 ? 12.308 -2.092 -4.094 1.00 82.88 183 LEU A C 1
ATOM 1455 O O . LEU A 1 183 ? 12.752 -2.992 -4.802 1.00 82.88 183 LEU A O 1
ATOM 1459 N N . HIS A 1 184 ? 11.086 -2.131 -3.557 1.00 83.88 184 HIS A N 1
ATOM 1460 C CA . HIS A 1 184 ? 10.164 -3.251 -3.739 1.00 83.88 184 HIS A CA 1
ATOM 1461 C C . HIS A 1 184 ? 9.882 -3.514 -5.222 1.00 83.88 184 HIS A C 1
ATOM 1463 O O . HIS A 1 184 ? 10.101 -4.626 -5.699 1.00 83.88 184 HIS A O 1
ATOM 1469 N N . ALA A 1 185 ? 9.480 -2.482 -5.969 1.00 80.25 185 ALA A N 1
ATOM 1470 C CA . ALA A 1 185 ? 9.209 -2.595 -7.401 1.00 80.25 185 ALA A CA 1
ATOM 1471 C C . ALA A 1 185 ? 10.438 -3.086 -8.186 1.00 80.25 185 ALA A C 1
ATOM 1473 O O . ALA A 1 185 ? 10.324 -3.968 -9.034 1.00 80.25 185 ALA A O 1
ATOM 1474 N N . THR A 1 186 ? 11.626 -2.563 -7.862 1.00 80.19 186 THR A N 1
ATOM 1475 C CA . THR A 1 186 ? 12.882 -2.966 -8.514 1.00 80.19 186 THR A CA 1
ATOM 1476 C C . THR A 1 186 ? 13.236 -4.423 -8.212 1.00 80.19 186 THR A C 1
ATOM 1478 O O . THR A 1 186 ? 13.663 -5.148 -9.108 1.00 80.19 186 THR A O 1
ATOM 1481 N N . LEU A 1 187 ? 13.052 -4.872 -6.965 1.00 80.62 187 LEU A N 1
ATOM 1482 C CA . LEU A 1 187 ? 13.301 -6.260 -6.570 1.00 80.62 187 LEU A CA 1
ATOM 1483 C C . LEU A 1 187 ? 12.357 -7.223 -7.289 1.00 80.62 187 LEU A C 1
ATOM 1485 O O . LEU A 1 187 ? 12.829 -8.223 -7.829 1.00 80.62 187 LEU A O 1
ATOM 1489 N N . VAL A 1 188 ? 11.058 -6.908 -7.330 1.00 81.62 188 VAL A N 1
ATOM 1490 C CA . VAL A 1 188 ? 10.060 -7.713 -8.047 1.00 81.62 188 VAL A CA 1
ATOM 1491 C C . VAL A 1 188 ? 10.442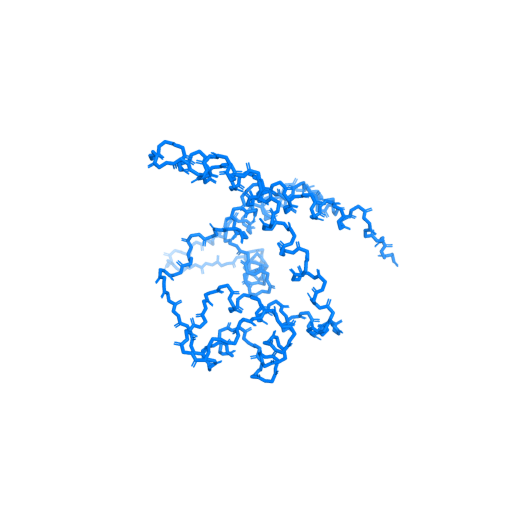 -7.841 -9.516 1.00 81.62 188 VAL A C 1
ATOM 1493 O O . VAL A 1 188 ? 10.576 -8.963 -9.996 1.00 81.62 188 VAL A O 1
ATOM 1496 N N . GLU A 1 189 ? 10.706 -6.727 -10.201 1.00 79.06 189 GLU A N 1
ATOM 1497 C CA . GLU A 1 189 ? 11.072 -6.766 -11.618 1.00 79.06 189 GLU A CA 1
ATOM 1498 C C . GLU A 1 189 ? 12.351 -7.571 -11.860 1.00 79.06 189 GLU A C 1
ATOM 1500 O O . GLU A 1 189 ? 12.399 -8.417 -12.748 1.00 79.06 189 GLU A O 1
ATOM 1505 N N . SER A 1 190 ? 13.385 -7.350 -11.042 1.00 80.81 190 SER A N 1
ATOM 1506 C CA . SER A 1 190 ? 14.669 -8.044 -11.198 1.00 80.81 190 SER A CA 1
ATOM 1507 C C . SER A 1 190 ? 14.561 -9.569 -11.071 1.00 80.81 190 SER A C 1
ATOM 1509 O O . SER A 1 190 ? 15.422 -10.286 -11.580 1.00 80.81 190 SER A O 1
ATOM 1511 N N . ALA A 1 191 ? 13.516 -10.062 -10.400 1.00 83.00 191 ALA A N 1
ATOM 1512 C CA . ALA A 1 191 ? 13.258 -11.479 -10.179 1.00 83.00 191 ALA A CA 1
ATOM 1513 C C . ALA A 1 191 ? 12.197 -12.074 -11.126 1.00 83.00 191 ALA A C 1
ATOM 1515 O O . ALA A 1 191 ? 12.017 -13.294 -11.121 1.00 83.00 191 ALA A O 1
ATOM 1516 N N . MET A 1 192 ? 11.488 -11.258 -11.919 1.00 81.38 192 MET A N 1
ATOM 1517 C CA . MET A 1 192 ? 10.436 -11.739 -12.818 1.00 81.38 192 MET A CA 1
ATOM 1518 C C . MET A 1 192 ? 11.037 -12.545 -13.983 1.00 81.38 192 MET A C 1
ATOM 1520 O O . MET A 1 192 ? 11.855 -12.024 -14.744 1.00 81.38 192 MET A O 1
ATOM 1524 N N . PRO A 1 193 ? 10.638 -13.816 -14.173 1.00 79.81 193 PRO A N 1
ATOM 1525 C CA . PRO A 1 193 ? 11.075 -14.591 -15.326 1.00 79.81 193 PRO A CA 1
ATOM 1526 C C . PRO A 1 193 ? 10.384 -14.096 -16.604 1.00 79.81 193 PRO A C 1
ATOM 1528 O O . PRO A 1 193 ? 9.193 -13.787 -16.609 1.00 79.81 193 PRO A O 1
ATOM 1531 N N . THR A 1 194 ? 11.116 -14.063 -17.719 1.00 81.31 194 THR A N 1
ATOM 1532 C CA . THR A 1 194 ? 10.534 -13.770 -19.035 1.00 81.31 194 THR A CA 1
ATOM 1533 C C . THR A 1 194 ? 9.797 -15.004 -19.553 1.00 81.31 194 THR A C 1
ATOM 1535 O O . THR A 1 194 ? 10.418 -16.030 -19.834 1.00 81.31 194 THR A O 1
ATOM 1538 N N . TYR A 1 195 ? 8.476 -14.911 -19.683 1.00 67.69 195 TYR A N 1
ATOM 1539 C CA . TYR A 1 195 ? 7.667 -15.937 -20.337 1.00 67.69 195 TYR A CA 1
ATOM 1540 C C . TYR A 1 195 ? 7.674 -15.666 -21.850 1.00 67.69 195 TYR A C 1
ATOM 1542 O O . TYR A 1 195 ? 7.112 -14.664 -22.290 1.00 67.69 195 TYR A O 1
ATOM 1550 N N . ASN A 1 196 ? 8.364 -16.519 -22.617 1.00 50.09 196 ASN A N 1
ATOM 1551 C CA . ASN A 1 196 ? 8.352 -16.514 -24.088 1.00 50.09 196 ASN A CA 1
ATOM 1552 C C . ASN A 1 196 ? 7.262 -17.435 -24.634 1.00 50.09 196 ASN A C 1
ATOM 1554 O O . ASN A 1 196 ? 7.061 -18.513 -24.026 1.00 50.09 196 ASN A O 1
#

Organism: NCBI:txid2047

pLDDT: mean 77.71, std 16.02, range [29.17, 95.06]

Foldseek 3Di:
DQDFDADPVGDGDGDPVSVVLVVQQVCCCPVVVDDPVVSVVVVVCVVVVVDPPPDPDQCDVVNVCCVVPPPPQPPPDFAALVRLCVLLVAPSVLLVLCCVLPVDPPPVPGGHGVVSSVSRNVQRVVVVVVCHSNNCSVVVVLVVVLVVVLCVVLVVLCVDPDPVSVVVSVVSSSVSSSVSVSVVVVVVSVPDDDDD

Secondary structure (DSSP, 8-state):
---PEEPTTS-EE--HHHHHHHHHHHHHHHHS---HHHHHHHHHHHHTT----S---S--HHHHHHHHH-TTS-TT--B-HHHHHHHH---HHHHHHHHHHTSS---SSS-B-HHHHHHHHHHHHHHHTT--HHHHHHHHHHHHHHHHHHHHHHHHHHTS-SHHHHHHHHHHHHHHHHHHHHHHHHHHHHH-----

Radius of gyration: 21.06 Å; chains: 1; bounding box: 37×41×62 Å